Protein AF-A0A0N4YCL0-F1 (afdb_monomer)

Structure (mmCIF, N/CA/C/O backbone):
data_AF-A0A0N4YCL0-F1
#
_entry.id   AF-A0A0N4YCL0-F1
#
loop_
_atom_site.group_PDB
_atom_site.id
_atom_site.type_symbol
_atom_site.label_atom_id
_atom_site.label_alt_id
_atom_site.label_comp_id
_atom_site.label_asym_id
_atom_site.label_entity_id
_atom_site.label_seq_id
_atom_site.pdbx_PDB_ins_code
_atom_site.Cartn_x
_atom_site.Cartn_y
_atom_site.Cartn_z
_atom_site.occupancy
_atom_site.B_iso_or_equiv
_atom_site.auth_seq_id
_atom_site.auth_comp_id
_atom_site.auth_asym_id
_atom_site.auth_atom_id
_atom_site.pdbx_PDB_model_num
ATOM 1 N N . MET A 1 1 ? 11.409 7.372 -17.403 1.00 57.97 1 MET A N 1
ATOM 2 C CA . MET A 1 1 ? 12.881 7.243 -17.273 1.00 57.97 1 MET A CA 1
ATOM 3 C C . MET A 1 1 ? 13.524 5.919 -17.710 1.00 57.97 1 MET A C 1
ATOM 5 O O . MET A 1 1 ? 14.626 5.997 -18.234 1.00 57.97 1 MET A O 1
ATOM 9 N N . LEU A 1 2 ? 12.939 4.722 -17.529 1.00 54.69 2 LEU A N 1
ATOM 10 C CA . LEU A 1 2 ? 13.531 3.467 -18.065 1.00 54.69 2 LEU A CA 1
ATOM 11 C C . LEU A 1 2 ? 13.380 3.379 -19.592 1.00 54.69 2 LEU A C 1
ATOM 13 O O . LEU A 1 2 ? 14.370 3.259 -20.305 1.00 54.69 2 LEU A O 1
ATOM 17 N N . VAL A 1 3 ? 12.152 3.597 -20.072 1.00 56.69 3 VAL A N 1
ATOM 18 C CA . VAL A 1 3 ? 11.815 3.702 -21.501 1.00 56.69 3 VAL A CA 1
ATOM 19 C C . VAL A 1 3 ? 12.614 4.813 -22.184 1.00 56.69 3 VAL A C 1
ATOM 21 O O . VAL A 1 3 ? 13.104 4.625 -23.281 1.00 56.69 3 VAL A O 1
ATOM 24 N N . GLU A 1 4 ? 12.846 5.944 -21.516 1.00 58.34 4 GLU A N 1
ATOM 25 C CA . GLU A 1 4 ? 13.611 7.063 -22.088 1.00 58.34 4 GLU A CA 1
ATOM 26 C C . GLU A 1 4 ? 15.112 6.776 -22.196 1.00 58.34 4 GLU A C 1
ATOM 28 O O . GLU A 1 4 ? 15.736 7.209 -23.158 1.00 58.34 4 GLU A O 1
ATOM 33 N N . ARG A 1 5 ? 15.718 6.048 -21.245 1.00 65.06 5 ARG A N 1
ATOM 34 C CA . ARG A 1 5 ? 17.130 5.621 -21.340 1.00 65.06 5 ARG A CA 1
ATOM 35 C C . ARG A 1 5 ? 17.313 4.494 -22.347 1.00 65.06 5 ARG A C 1
ATOM 37 O O . ARG A 1 5 ? 18.323 4.462 -23.041 1.00 65.06 5 ARG A O 1
ATOM 44 N N . TRP A 1 6 ? 16.343 3.585 -22.411 1.00 68.00 6 TRP A N 1
ATOM 45 C CA . TRP A 1 6 ? 16.278 2.548 -23.432 1.00 68.00 6 TRP A CA 1
ATOM 46 C C . TRP A 1 6 ? 16.151 3.180 -24.819 1.00 68.00 6 TRP A C 1
ATOM 48 O O . TRP A 1 6 ? 17.026 2.991 -25.653 1.00 68.00 6 TRP A O 1
ATOM 58 N N . HIS A 1 7 ? 15.171 4.064 -25.018 1.00 68.31 7 HIS A N 1
ATOM 59 C CA . HIS A 1 7 ? 15.019 4.845 -26.243 1.00 68.31 7 HIS A CA 1
ATOM 60 C C . HIS A 1 7 ? 16.251 5.693 -26.545 1.00 68.31 7 HIS A C 1
ATOM 62 O O . HIS A 1 7 ? 16.666 5.723 -27.688 1.00 68.31 7 HIS A O 1
ATOM 68 N N . LYS A 1 8 ? 16.902 6.341 -25.573 1.00 72.94 8 LYS A N 1
ATOM 69 C CA . LYS A 1 8 ? 18.148 7.088 -25.831 1.00 72.94 8 LYS A CA 1
ATOM 70 C C . LYS A 1 8 ? 19.327 6.209 -26.253 1.00 72.94 8 LYS A C 1
ATOM 72 O O . LYS A 1 8 ? 20.227 6.742 -26.885 1.00 72.94 8 LYS A O 1
ATOM 77 N N . ARG A 1 9 ? 19.340 4.915 -25.913 1.00 67.19 9 ARG A N 1
ATOM 78 C CA . ARG A 1 9 ? 20.353 3.950 -26.381 1.00 67.19 9 ARG A CA 1
ATOM 79 C C . ARG A 1 9 ? 19.988 3.348 -27.733 1.00 67.19 9 ARG A C 1
ATOM 81 O O . ARG A 1 9 ? 20.823 3.285 -28.617 1.00 67.19 9 ARG A O 1
ATOM 88 N N . VAL A 1 10 ? 18.724 2.992 -27.911 1.00 70.25 10 VAL A N 1
ATOM 89 C CA . VAL A 1 10 ? 18.205 2.365 -29.130 1.00 70.25 10 VAL A CA 1
ATOM 90 C C . VAL A 1 10 ? 18.078 3.371 -30.280 1.00 70.25 10 VAL A C 1
ATOM 92 O O . VAL A 1 10 ? 18.340 3.039 -31.428 1.00 70.25 10 VAL A O 1
ATOM 95 N N . LYS A 1 11 ? 17.744 4.632 -29.990 1.00 74.31 11 LYS A N 1
ATOM 96 C CA . LYS A 1 11 ? 17.570 5.700 -30.985 1.00 74.31 11 LYS A CA 1
ATOM 97 C C . LYS A 1 11 ? 18.845 6.051 -31.766 1.00 74.31 11 LYS A C 1
ATOM 99 O O . LYS A 1 11 ? 18.713 6.191 -32.971 1.00 74.31 11 LYS A O 1
ATOM 104 N N . PRO A 1 12 ? 20.048 6.210 -31.178 1.00 70.25 12 PRO A N 1
ATOM 105 C CA . PRO A 1 12 ? 21.269 6.430 -31.957 1.00 70.25 12 PRO A CA 1
ATOM 106 C C . PRO A 1 12 ? 21.692 5.193 -32.759 1.00 70.25 12 PRO A C 1
ATOM 108 O O . PRO A 1 12 ? 22.159 5.365 -33.881 1.00 70.25 12 PRO A O 1
ATOM 111 N N . GLU A 1 13 ? 21.462 3.980 -32.247 1.00 65.69 13 GLU A N 1
ATOM 112 C CA . GLU A 1 13 ? 21.694 2.732 -32.995 1.00 65.69 13 GLU A CA 1
ATOM 113 C C . GLU A 1 13 ? 20.754 2.618 -34.209 1.00 65.69 13 GLU A C 1
ATOM 115 O O . GLU A 1 13 ? 21.201 2.303 -35.308 1.00 65.69 13 GLU A O 1
ATOM 120 N N . LEU A 1 14 ? 19.474 2.987 -34.054 1.00 67.56 14 LEU A N 1
ATOM 121 C CA . LEU A 1 14 ? 18.479 3.078 -35.138 1.00 67.56 14 LEU A CA 1
ATOM 122 C C . LEU A 1 14 ? 18.684 4.281 -36.077 1.00 67.56 14 LEU A C 1
ATOM 124 O O . LEU A 1 14 ? 18.309 4.236 -37.244 1.00 67.56 14 LEU A O 1
ATOM 128 N N . ALA A 1 15 ? 19.234 5.394 -35.585 1.00 68.25 15 ALA A N 1
ATOM 129 C CA . ALA A 1 15 ? 19.430 6.608 -36.381 1.00 68.25 15 ALA A CA 1
ATOM 130 C C . ALA A 1 15 ? 20.710 6.554 -37.227 1.00 68.25 15 ALA A C 1
ATOM 132 O O . ALA A 1 15 ? 20.762 7.169 -38.292 1.00 68.25 15 ALA A O 1
ATOM 133 N N . ARG A 1 16 ? 21.733 5.813 -36.783 1.00 60.34 16 ARG A N 1
ATOM 134 C CA . ARG A 1 16 ? 22.964 5.559 -37.553 1.00 60.34 16 ARG A CA 1
ATOM 135 C C . ARG A 1 16 ? 22.773 4.536 -38.682 1.00 60.34 16 ARG A C 1
ATOM 137 O O . ARG A 1 16 ? 23.658 4.393 -39.516 1.00 60.34 16 ARG A O 1
AT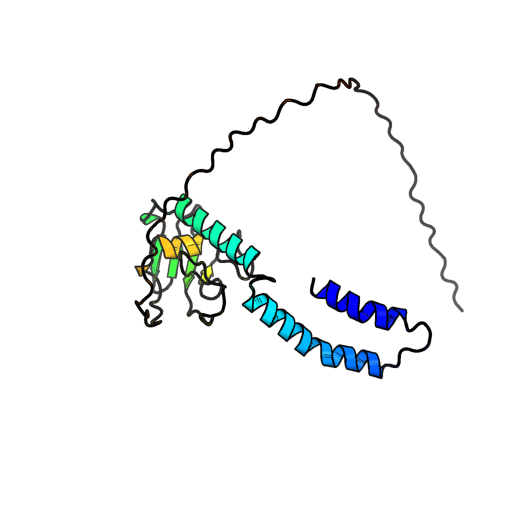OM 144 N N . THR A 1 17 ? 21.625 3.866 -38.753 1.00 57.12 17 THR A N 1
ATOM 145 C CA . THR A 1 17 ? 21.368 2.684 -39.595 1.00 57.12 17 THR A CA 1
ATOM 146 C C . THR A 1 17 ? 20.475 2.955 -40.812 1.00 57.12 17 THR A C 1
ATOM 148 O O . THR A 1 17 ? 19.718 2.092 -41.250 1.00 57.12 17 THR A O 1
ATOM 151 N N . LYS A 1 18 ? 20.617 4.124 -41.458 1.00 56.81 18 LYS A N 1
ATOM 152 C CA . LYS A 1 18 ? 20.002 4.376 -42.782 1.00 56.81 18 LYS A CA 1
ATOM 153 C C . LYS A 1 18 ? 20.490 3.424 -43.896 1.00 56.81 18 LYS A C 1
ATOM 155 O O . LYS A 1 18 ? 19.935 3.452 -44.987 1.00 56.81 18 LYS A O 1
ATOM 160 N N . SER A 1 19 ? 21.462 2.549 -43.627 1.00 57.81 19 SER A N 1
ATOM 161 C CA . SER A 1 19 ? 21.891 1.471 -44.523 1.00 57.81 19 SER A CA 1
ATOM 162 C C . SER A 1 19 ? 22.092 0.156 -43.749 1.00 57.81 19 SER A C 1
ATOM 164 O O . SER A 1 19 ? 23.156 -0.066 -43.181 1.00 57.81 19 SER A O 1
ATOM 166 N N . GLY A 1 20 ? 21.078 -0.716 -43.713 1.00 60.91 20 GLY A N 1
ATOM 167 C CA . GLY A 1 20 ? 21.233 -2.129 -43.331 1.00 60.91 20 GLY A CA 1
ATOM 168 C C . GLY A 1 20 ? 21.510 -2.399 -41.848 1.00 60.91 20 GLY A C 1
ATOM 169 O O . GLY A 1 20 ? 22.645 -2.659 -41.454 1.00 60.91 20 GLY A O 1
ATOM 170 N N . VAL A 1 21 ? 20.460 -2.431 -41.023 1.00 63.12 21 VAL A N 1
ATOM 171 C CA . VAL A 1 21 ? 20.552 -3.034 -39.684 1.00 63.12 21 VAL A CA 1
ATOM 172 C C . VAL A 1 21 ? 20.839 -4.526 -39.859 1.00 63.12 21 VAL A C 1
ATOM 174 O O . VAL A 1 21 ? 20.007 -5.257 -40.396 1.00 63.12 21 VAL A O 1
ATOM 177 N N . ARG A 1 22 ? 21.991 -5.004 -39.382 1.00 68.81 22 ARG A N 1
ATOM 178 C CA . ARG A 1 22 ? 22.178 -6.444 -39.187 1.00 68.81 22 ARG A CA 1
ATOM 179 C C . ARG A 1 22 ? 21.291 -6.877 -38.030 1.00 68.81 22 ARG A C 1
ATOM 181 O O . ARG A 1 22 ? 21.451 -6.376 -36.919 1.00 68.81 22 ARG A O 1
ATOM 188 N N . VAL A 1 23 ? 20.370 -7.799 -38.308 1.00 76.69 23 VAL A N 1
ATOM 189 C CA . VAL A 1 23 ? 19.445 -8.393 -37.328 1.00 76.69 23 VAL A CA 1
ATOM 190 C C . VAL A 1 23 ? 20.192 -8.834 -36.064 1.00 76.69 23 VAL A C 1
ATOM 192 O O . VAL A 1 23 ? 19.715 -8.584 -34.962 1.00 76.69 23 VAL A O 1
ATOM 195 N N . ASP A 1 24 ? 21.408 -9.355 -36.228 1.00 77.00 24 ASP A N 1
ATOM 196 C CA . ASP A 1 24 ? 22.311 -9.767 -35.149 1.00 77.00 24 ASP A CA 1
ATOM 197 C C . ASP A 1 24 ? 22.528 -8.675 -34.086 1.00 77.00 24 ASP A C 1
ATOM 199 O O . ASP A 1 24 ? 22.388 -8.935 -32.897 1.00 77.00 24 ASP A O 1
ATOM 203 N N . GLY A 1 25 ? 22.775 -7.424 -34.493 1.00 75.62 25 GLY A N 1
ATOM 204 C CA . GLY A 1 25 ? 23.033 -6.331 -33.549 1.00 75.62 25 GLY A CA 1
ATOM 205 C C . GLY A 1 25 ? 21.793 -5.923 -32.749 1.00 75.62 25 GLY A C 1
ATOM 206 O O . GLY A 1 25 ? 21.890 -5.568 -31.575 1.00 75.62 25 GLY A O 1
ATOM 207 N N . LEU A 1 26 ? 20.604 -6.011 -33.354 1.00 75.38 26 LEU A N 1
ATOM 208 C CA . LEU A 1 26 ? 19.349 -5.768 -32.641 1.00 75.38 26 LEU A CA 1
ATOM 209 C C . LEU A 1 26 ? 19.056 -6.897 -31.646 1.00 75.38 26 LEU A C 1
ATOM 211 O O . LEU A 1 26 ? 18.623 -6.629 -30.523 1.00 75.38 26 LEU A O 1
ATOM 215 N N . VAL A 1 27 ? 19.310 -8.143 -32.049 1.00 82.62 27 VAL A N 1
ATOM 216 C CA . VAL A 1 27 ? 19.170 -9.323 -31.190 1.00 82.62 27 VAL A CA 1
ATOM 217 C C . VAL A 1 27 ? 20.125 -9.229 -30.000 1.00 82.62 27 VAL A C 1
ATOM 219 O O . VAL A 1 27 ? 19.677 -9.399 -28.869 1.00 82.62 27 VAL A O 1
ATOM 222 N N . ASP A 1 28 ? 21.381 -8.832 -30.210 1.00 82.44 28 ASP A N 1
ATOM 223 C CA . ASP A 1 28 ? 22.349 -8.610 -29.129 1.00 82.44 28 ASP A CA 1
ATOM 224 C C . ASP A 1 28 ? 21.886 -7.523 -28.149 1.00 82.44 28 ASP A C 1
ATOM 226 O O . ASP A 1 28 ? 21.981 -7.691 -26.929 1.00 82.44 28 ASP A O 1
ATOM 230 N N . ILE A 1 29 ? 21.335 -6.410 -28.646 1.00 81.31 29 ILE A N 1
ATOM 231 C CA . ILE A 1 29 ? 20.775 -5.354 -27.788 1.00 81.31 29 ILE A CA 1
ATOM 232 C C . ILE A 1 29 ? 19.618 -5.904 -26.945 1.00 81.31 29 ILE A C 1
ATOM 234 O O . ILE A 1 29 ? 19.549 -5.624 -25.746 1.00 81.31 29 ILE A O 1
ATOM 238 N N . LEU A 1 30 ? 18.723 -6.695 -27.542 1.00 82.25 30 LEU A N 1
ATOM 239 C CA . LEU A 1 30 ? 17.579 -7.288 -26.846 1.00 82.25 30 LEU A CA 1
ATOM 240 C C . LEU A 1 30 ? 17.995 -8.358 -25.833 1.00 82.25 30 LEU A C 1
ATOM 242 O O . LEU A 1 30 ? 17.426 -8.387 -24.746 1.00 82.25 30 LEU A O 1
ATOM 246 N N . ILE A 1 31 ? 19.000 -9.184 -26.134 1.00 88.75 31 ILE A N 1
ATOM 247 C CA . ILE A 1 31 ? 19.550 -10.181 -25.201 1.00 88.75 31 ILE A CA 1
ATOM 248 C C . ILE A 1 31 ? 20.176 -9.491 -23.983 1.00 88.75 31 ILE A C 1
ATOM 250 O O . ILE A 1 31 ? 19.993 -9.936 -22.850 1.00 88.75 31 ILE A O 1
ATOM 254 N N . ASN A 1 32 ? 20.867 -8.369 -24.195 1.00 85.19 32 ASN A N 1
ATOM 255 C CA . ASN A 1 32 ? 21.519 -7.621 -23.121 1.00 85.19 32 ASN A CA 1
ATOM 256 C C . ASN A 1 32 ? 20.568 -6.676 -22.360 1.00 85.19 32 ASN A C 1
ATOM 258 O O . ASN A 1 32 ? 20.936 -6.137 -21.312 1.00 85.19 32 ASN A O 1
ATOM 262 N N . ALA A 1 33 ? 19.338 -6.468 -22.840 1.00 81.38 33 ALA A N 1
ATOM 263 C CA . ALA A 1 33 ? 18.375 -5.562 -22.215 1.00 81.38 33 ALA A CA 1
ATOM 264 C C . ALA A 1 33 ? 17.933 -6.002 -20.808 1.00 81.38 33 ALA A C 1
ATOM 266 O O . ALA A 1 33 ? 18.017 -5.180 -19.889 1.00 81.38 33 ALA A O 1
ATOM 267 N N . PRO A 1 34 ? 17.476 -7.255 -20.592 1.00 86.00 34 PRO A N 1
ATOM 268 C CA . PRO A 1 34 ? 16.949 -7.695 -19.306 1.00 86.00 34 PRO A CA 1
ATOM 269 C C . PRO A 1 34 ? 17.925 -7.549 -18.132 1.00 86.00 34 PRO A C 1
ATOM 271 O O . PRO A 1 34 ? 17.510 -6.968 -17.128 1.00 86.00 34 PRO A O 1
ATOM 274 N N . PRO A 1 35 ? 19.205 -7.979 -18.212 1.00 85.50 35 PRO A N 1
ATOM 275 C CA . PRO A 1 35 ? 20.119 -7.838 -17.079 1.00 85.50 35 PRO A CA 1
ATOM 276 C C . PRO A 1 35 ? 20.406 -6.366 -16.751 1.00 85.50 35 PRO A C 1
ATOM 278 O O . PRO A 1 35 ? 20.416 -5.992 -15.581 1.00 85.50 35 PRO A O 1
ATOM 281 N N . LEU A 1 36 ? 20.535 -5.498 -17.762 1.00 80.81 36 LEU A N 1
ATOM 282 C CA . LEU A 1 36 ? 20.724 -4.055 -17.557 1.00 80.81 36 LEU A CA 1
ATOM 283 C C . LEU A 1 36 ? 19.485 -3.383 -16.950 1.00 80.81 36 LEU A C 1
ATOM 285 O O . LEU A 1 36 ? 19.596 -2.457 -16.142 1.00 80.81 36 LEU A O 1
ATOM 289 N N . MET A 1 37 ? 18.291 -3.815 -17.360 1.00 77.62 37 MET A N 1
ATOM 290 C CA . MET A 1 37 ? 17.035 -3.334 -16.786 1.00 77.62 37 MET A CA 1
ATOM 291 C C . MET A 1 37 ? 16.871 -3.795 -15.338 1.00 77.62 37 MET A C 1
ATOM 293 O O . MET A 1 37 ? 16.392 -3.011 -14.516 1.00 77.62 37 MET A O 1
ATOM 297 N N . GLU A 1 38 ? 17.292 -5.017 -15.018 1.00 79.75 38 GLU A N 1
ATOM 298 C CA . GLU A 1 38 ? 17.262 -5.552 -13.659 1.00 79.75 38 GLU A CA 1
ATOM 299 C C . GLU A 1 38 ? 18.273 -4.847 -12.751 1.00 79.75 38 GLU A C 1
ATOM 301 O O . GLU A 1 38 ? 17.913 -4.441 -11.650 1.00 79.75 38 GLU A O 1
ATOM 306 N N . GLU A 1 39 ? 19.494 -4.584 -13.217 1.00 80.75 39 GLU A N 1
ATOM 307 C CA . GLU A 1 39 ? 20.482 -3.817 -12.454 1.00 80.75 39 GLU A CA 1
ATOM 308 C C . GLU A 1 39 ? 19.996 -2.383 -12.180 1.00 80.75 39 GLU A C 1
ATOM 310 O O . GLU A 1 39 ? 20.012 -1.920 -11.037 1.00 80.75 39 GLU A O 1
ATOM 315 N N . ASP A 1 40 ? 19.466 -1.683 -13.191 1.00 74.75 40 ASP A N 1
ATOM 316 C CA . ASP A 1 40 ? 18.889 -0.344 -13.007 1.00 74.75 40 ASP A CA 1
ATOM 317 C C . ASP A 1 40 ? 17.651 -0.393 -12.089 1.00 74.75 40 ASP A C 1
ATOM 319 O O . ASP A 1 40 ? 17.430 0.525 -11.292 1.00 74.75 40 ASP A O 1
ATOM 323 N N . ARG A 1 41 ? 16.858 -1.476 -12.127 1.00 76.00 41 ARG A N 1
ATOM 324 C CA . ARG A 1 41 ? 15.765 -1.717 -11.172 1.00 76.00 41 ARG A CA 1
ATOM 325 C C . ARG A 1 41 ? 16.309 -1.887 -9.756 1.00 76.00 41 ARG A C 1
ATOM 327 O O . ARG A 1 41 ? 15.805 -1.210 -8.861 1.00 76.00 41 ARG A O 1
ATOM 334 N N . ILE A 1 42 ? 17.328 -2.718 -9.550 1.00 75.12 42 ILE A N 1
ATOM 335 C CA . ILE A 1 42 ? 17.971 -2.969 -8.254 1.00 75.12 42 ILE A CA 1
ATOM 336 C C . ILE A 1 42 ? 18.572 -1.676 -7.701 1.00 75.12 42 ILE A C 1
ATOM 338 O O . ILE A 1 42 ? 18.269 -1.321 -6.565 1.00 75.12 42 ILE A O 1
ATOM 342 N N . ILE A 1 43 ? 19.336 -0.922 -8.497 1.00 72.06 43 ILE A N 1
ATOM 343 C CA . ILE A 1 43 ? 19.927 0.368 -8.101 1.00 72.06 43 ILE A CA 1
ATOM 344 C C . ILE A 1 43 ? 18.836 1.365 -7.715 1.00 72.06 43 ILE A C 1
ATOM 346 O O . ILE A 1 43 ? 18.947 2.088 -6.725 1.00 72.06 43 ILE A O 1
ATOM 350 N N . LYS A 1 44 ? 17.752 1.439 -8.486 1.00 69.00 44 LYS A N 1
ATOM 351 C CA . LYS A 1 44 ? 16.667 2.371 -8.174 1.00 69.00 44 LYS A CA 1
ATOM 352 C C . LYS A 1 44 ? 15.791 1.891 -7.023 1.00 69.00 44 LYS A C 1
ATOM 354 O O . LYS A 1 44 ? 15.189 2.738 -6.368 1.00 69.00 44 LYS A O 1
ATOM 359 N N . MET A 1 45 ? 15.707 0.592 -6.749 1.00 65.12 45 MET A N 1
ATOM 360 C CA . MET A 1 45 ? 15.097 0.075 -5.523 1.00 65.12 45 MET A CA 1
ATOM 361 C C . MET A 1 45 ? 15.979 0.376 -4.311 1.00 65.12 45 MET A C 1
ATOM 363 O O . MET A 1 45 ? 15.485 0.965 -3.356 1.00 65.12 45 MET A O 1
ATOM 367 N N . SER A 1 46 ? 17.277 0.072 -4.371 1.00 66.31 46 SER A N 1
ATOM 368 C CA . SER A 1 46 ? 18.225 0.306 -3.275 1.00 66.31 46 SER A CA 1
ATOM 369 C C . SER A 1 46 ? 18.368 1.792 -2.943 1.00 66.31 46 SER A C 1
ATOM 371 O O . SER A 1 46 ? 18.423 2.169 -1.775 1.00 66.31 46 SER A O 1
ATOM 373 N N . ARG A 1 47 ? 18.323 2.664 -3.958 1.00 65.12 47 ARG A N 1
ATOM 374 C CA . ARG A 1 47 ? 18.329 4.128 -3.794 1.00 65.12 47 ARG A CA 1
ATOM 375 C C . ARG A 1 47 ? 16.940 4.741 -3.577 1.00 65.12 47 ARG A C 1
ATOM 377 O O . ARG A 1 47 ? 16.831 5.962 -3.485 1.00 65.12 47 ARG A O 1
ATOM 384 N N . ASN A 1 48 ? 15.872 3.942 -3.509 1.00 62.50 48 ASN A N 1
ATOM 385 C CA . ASN A 1 48 ? 14.484 4.408 -3.355 1.00 62.50 48 ASN A CA 1
ATOM 386 C C . ASN A 1 48 ? 13.985 5.385 -4.455 1.00 62.50 48 ASN A C 1
ATOM 388 O O . ASN A 1 48 ? 13.101 6.209 -4.204 1.00 62.50 48 ASN A O 1
ATOM 392 N N . LEU A 1 49 ? 14.522 5.303 -5.677 1.00 61.31 49 LEU A N 1
ATOM 393 C CA . LEU A 1 49 ? 14.301 6.263 -6.770 1.00 61.31 49 LEU A CA 1
ATOM 394 C C . LEU A 1 49 ? 13.091 5.964 -7.674 1.00 61.31 49 LEU A C 1
ATOM 396 O O . LEU A 1 49 ? 12.486 6.904 -8.175 1.00 61.31 49 LEU A O 1
ATOM 400 N N . ASN A 1 50 ? 12.733 4.698 -7.924 1.00 55.03 50 ASN A N 1
ATOM 401 C CA . ASN A 1 50 ? 11.748 4.370 -8.979 1.00 55.03 50 ASN A CA 1
ATOM 402 C C . ASN A 1 50 ? 10.290 4.280 -8.492 1.00 55.03 50 ASN A C 1
ATOM 404 O O . ASN A 1 50 ? 9.380 4.678 -9.207 1.00 55.03 50 ASN A O 1
ATOM 408 N N . TYR A 1 51 ? 10.063 3.737 -7.292 1.00 52.38 51 TYR A N 1
ATOM 409 C CA . TYR A 1 51 ? 8.711 3.455 -6.775 1.00 52.38 51 TYR A CA 1
ATOM 410 C C . TYR A 1 51 ? 8.564 3.694 -5.269 1.00 52.38 51 TYR A C 1
ATOM 412 O O . TYR A 1 51 ? 7.446 3.890 -4.796 1.00 52.38 51 TYR A O 1
ATOM 420 N N . GLY A 1 52 ? 9.683 3.738 -4.534 1.00 59.88 52 GLY A N 1
ATOM 421 C CA . GLY A 1 52 ? 9.708 3.916 -3.085 1.00 59.88 52 GLY A CA 1
ATOM 422 C C . GLY A 1 52 ? 9.058 5.225 -2.656 1.00 59.88 52 GLY A C 1
ATOM 423 O O . GLY A 1 52 ? 8.103 5.183 -1.903 1.00 59.88 52 GLY A O 1
ATOM 424 N N . ARG A 1 53 ? 9.478 6.389 -3.178 1.00 68.06 53 ARG A N 1
ATOM 425 C CA . ARG A 1 53 ? 8.950 7.676 -2.677 1.00 68.06 53 ARG A CA 1
ATOM 426 C C . ARG A 1 53 ? 7.446 7.851 -2.854 1.00 68.06 53 ARG A C 1
ATOM 428 O O . ARG A 1 53 ? 6.794 8.185 -1.877 1.00 68.06 53 ARG A O 1
ATOM 435 N N . ARG A 1 54 ? 6.883 7.632 -4.050 1.00 77.25 54 ARG A N 1
ATOM 436 C CA . ARG A 1 54 ? 5.437 7.845 -4.260 1.00 77.25 54 ARG A CA 1
ATOM 437 C C . ARG A 1 54 ? 4.609 6.825 -3.484 1.00 77.25 54 ARG A C 1
ATOM 439 O O . ARG A 1 54 ? 3.686 7.224 -2.789 1.00 77.25 54 ARG A O 1
ATOM 446 N N . ARG A 1 55 ? 4.940 5.530 -3.565 1.00 78.38 55 ARG A N 1
ATOM 447 C CA . ARG A 1 55 ? 4.187 4.496 -2.834 1.00 78.38 55 ARG A CA 1
ATOM 448 C C . ARG A 1 55 ? 4.321 4.676 -1.328 1.00 78.38 55 ARG A C 1
ATOM 450 O O . ARG A 1 55 ? 3.315 4.654 -0.637 1.00 78.38 55 ARG A O 1
ATOM 457 N N . LEU A 1 56 ? 5.532 4.914 -0.829 1.00 79.31 56 LEU A N 1
ATOM 458 C CA . LEU A 1 56 ? 5.770 5.166 0.591 1.00 79.31 56 LEU A CA 1
ATOM 459 C C . LEU A 1 56 ? 5.081 6.451 1.058 1.00 79.31 56 LEU A C 1
ATOM 461 O O . LEU A 1 56 ? 4.529 6.467 2.149 1.00 79.31 56 LEU A O 1
ATOM 4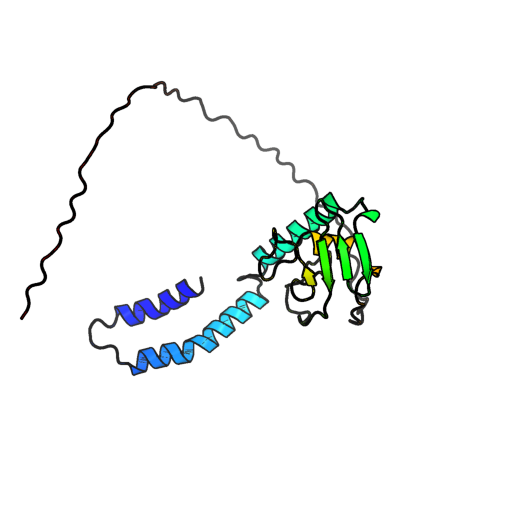65 N N . ALA A 1 57 ? 5.059 7.506 0.237 1.00 83.31 57 ALA A N 1
ATOM 466 C CA . ALA A 1 57 ? 4.306 8.720 0.541 1.00 83.31 57 ALA A CA 1
ATOM 467 C C . ALA A 1 57 ? 2.800 8.443 0.625 1.00 83.31 57 ALA A C 1
ATOM 469 O O . ALA A 1 57 ? 2.165 8.929 1.552 1.00 83.31 57 ALA A O 1
ATOM 470 N N . LEU A 1 58 ? 2.242 7.628 -0.277 1.00 88.00 58 LEU A N 1
ATOM 471 C CA . LEU A 1 58 ? 0.838 7.211 -0.211 1.00 88.00 58 LEU A CA 1
ATOM 472 C C . LEU A 1 58 ? 0.554 6.346 1.025 1.00 88.00 58 LEU A C 1
ATOM 474 O O . LEU A 1 58 ? -0.428 6.596 1.710 1.00 88.00 58 LEU A O 1
AT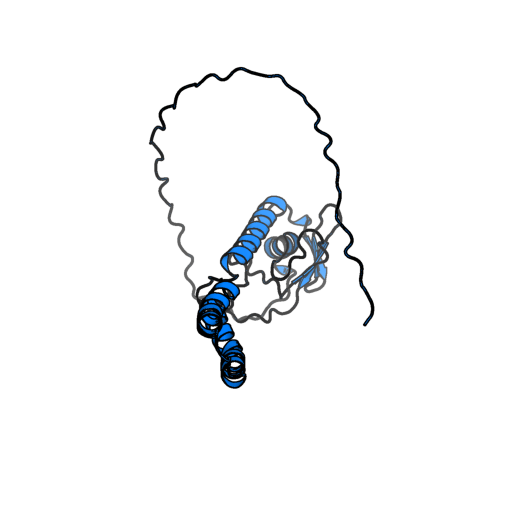OM 478 N N . HIS A 1 59 ? 1.439 5.408 1.375 1.00 87.94 59 HIS A N 1
ATOM 479 C CA . HIS A 1 59 ? 1.361 4.642 2.630 1.00 87.94 59 HIS A CA 1
ATOM 480 C C . HIS A 1 59 ? 1.408 5.550 3.862 1.00 87.94 59 HIS A C 1
ATOM 482 O O . HIS A 1 59 ? 0.637 5.381 4.801 1.00 87.94 59 HIS A O 1
ATOM 488 N N . HIS A 1 60 ? 2.306 6.535 3.880 1.00 87.75 60 HIS A N 1
ATOM 489 C CA . HIS A 1 60 ? 2.386 7.497 4.975 1.00 87.75 60 HIS A CA 1
ATOM 490 C C . HIS A 1 60 ? 1.143 8.387 5.032 1.00 87.75 60 HIS A C 1
ATOM 492 O O . HIS A 1 60 ? 0.643 8.638 6.124 1.00 87.75 60 HIS A O 1
ATOM 498 N N . ALA A 1 61 ? 0.617 8.826 3.887 1.00 90.75 61 ALA A N 1
ATOM 499 C CA . ALA A 1 61 ? -0.621 9.592 3.819 1.00 90.75 61 ALA A CA 1
ATOM 500 C C . ALA A 1 61 ? -1.808 8.767 4.337 1.00 90.75 61 ALA A C 1
ATOM 502 O O . ALA A 1 61 ? -2.550 9.250 5.189 1.00 90.75 61 ALA A O 1
ATOM 503 N N . ALA A 1 62 ? -1.938 7.509 3.908 1.00 92.44 62 ALA A N 1
ATOM 504 C CA . ALA A 1 62 ? -2.952 6.583 4.401 1.00 92.44 62 ALA A CA 1
ATOM 505 C C . ALA A 1 62 ? -2.815 6.351 5.912 1.00 92.44 62 ALA A C 1
ATOM 507 O O . ALA A 1 62 ? -3.803 6.419 6.634 1.00 92.44 62 ALA A O 1
ATOM 508 N N . HIS A 1 63 ? -1.594 6.178 6.423 1.00 93.88 63 HIS A N 1
ATOM 509 C CA . HIS A 1 63 ? -1.349 6.076 7.861 1.00 93.88 63 HIS A CA 1
ATOM 510 C C . HIS A 1 63 ? -1.762 7.343 8.623 1.00 93.88 63 HIS A C 1
ATOM 512 O O . HIS A 1 63 ? -2.462 7.248 9.627 1.00 93.88 63 HIS A O 1
ATOM 518 N N . ILE A 1 64 ? -1.369 8.530 8.152 1.00 93.38 64 ILE A N 1
ATOM 519 C CA . ILE A 1 64 ? -1.731 9.808 8.787 1.00 93.38 64 ILE A CA 1
ATOM 520 C C . ILE A 1 64 ? -3.251 9.981 8.802 1.00 93.38 64 ILE A C 1
ATOM 522 O O . ILE A 1 64 ? -3.822 10.356 9.826 1.00 93.38 64 ILE A O 1
ATOM 526 N N . MET A 1 65 ? -3.917 9.675 7.687 1.00 94.75 65 MET A N 1
ATOM 527 C CA . MET A 1 65 ? -5.374 9.710 7.616 1.00 94.75 65 MET A CA 1
ATOM 528 C C . MET A 1 65 ? -6.001 8.699 8.581 1.00 94.75 65 MET A C 1
ATOM 530 O O . MET A 1 65 ? -6.981 9.034 9.242 1.00 94.75 65 MET A O 1
ATOM 534 N N . ALA A 1 66 ? -5.431 7.500 8.722 1.00 95.06 66 ALA A N 1
ATOM 535 C CA . ALA A 1 66 ? -5.968 6.473 9.610 1.00 95.06 66 ALA A CA 1
ATOM 536 C C . ALA A 1 66 ? -5.886 6.918 11.069 1.00 95.06 66 ALA A C 1
ATOM 538 O O . ALA A 1 66 ? -6.883 6.853 11.783 1.00 95.06 66 ALA A O 1
ATOM 539 N N . VAL A 1 67 ? -4.739 7.462 11.481 1.00 95.25 67 VAL A N 1
ATOM 540 C CA . VAL A 1 67 ? -4.554 8.037 12.820 1.00 95.25 67 VAL A CA 1
ATOM 541 C C . VAL A 1 67 ? -5.534 9.188 13.053 1.00 95.25 67 VAL A C 1
ATOM 543 O O . VAL A 1 67 ? -6.167 9.250 14.101 1.00 95.25 67 VAL A O 1
ATOM 546 N N . LYS A 1 68 ? -5.736 10.067 12.065 1.00 96.56 68 LYS A N 1
ATOM 547 C CA . LYS A 1 68 ? -6.674 11.193 12.190 1.00 96.56 68 LYS A CA 1
ATOM 548 C C . LYS A 1 68 ? -8.136 10.745 12.321 1.00 96.56 68 LYS A C 1
ATOM 550 O O . LYS A 1 68 ? -8.882 11.334 13.096 1.00 96.56 68 LYS A O 1
ATOM 555 N N . VAL A 1 69 ? -8.562 9.745 11.547 1.00 95.88 69 VAL A N 1
ATOM 556 C CA . VAL A 1 69 ? -9.970 9.308 11.485 1.00 95.88 69 VAL A CA 1
ATOM 557 C C . VAL A 1 69 ? -10.322 8.331 12.609 1.00 95.88 69 VAL A C 1
ATOM 559 O O . VAL A 1 69 ? -11.425 8.407 13.159 1.00 95.88 69 VAL A O 1
ATOM 562 N N . TYR A 1 70 ? -9.397 7.431 12.947 1.00 96.06 70 TYR A N 1
ATOM 563 C CA . TYR A 1 70 ? -9.628 6.294 13.839 1.00 96.06 70 TYR A CA 1
ATOM 564 C C . TYR A 1 70 ? -8.826 6.345 15.143 1.00 96.06 70 TYR A C 1
ATOM 566 O O . TYR A 1 70 ? -9.129 5.571 16.044 1.00 96.06 70 TYR A O 1
ATOM 574 N N . GLY A 1 71 ? -7.856 7.254 15.297 1.00 93.88 71 GLY A N 1
ATOM 575 C CA . GLY A 1 71 ? -6.973 7.290 16.473 1.00 93.88 71 GLY A CA 1
ATOM 576 C C . GLY A 1 71 ? -7.702 7.437 17.811 1.00 93.88 71 GLY A C 1
ATOM 577 O O . GLY A 1 71 ? -7.253 6.892 18.809 1.00 93.88 71 GLY A O 1
ATOM 578 N N . ASN A 1 72 ? -8.869 8.087 17.814 1.00 95.56 72 ASN A N 1
ATOM 579 C CA . ASN A 1 72 ? -9.703 8.261 19.010 1.00 95.56 72 ASN A CA 1
ATOM 580 C C . ASN A 1 72 ? -10.899 7.291 19.065 1.00 95.56 72 ASN A C 1
ATOM 582 O O . ASN A 1 72 ? -11.761 7.431 19.928 1.00 95.56 72 ASN A O 1
ATOM 586 N N . LYS A 1 73 ? -11.008 6.349 18.121 1.00 95.44 73 LYS A N 1
ATOM 587 C CA . LYS A 1 73 ? -12.171 5.463 17.962 1.00 95.44 73 LYS A CA 1
ATOM 588 C C . LYS A 1 73 ? -11.749 4.007 18.102 1.00 95.44 73 LYS A C 1
ATOM 590 O O . LYS A 1 73 ? -11.741 3.263 17.124 1.00 95.44 73 LYS A O 1
ATOM 595 N N . VAL A 1 74 ? -11.409 3.603 19.322 1.00 92.06 74 VAL A N 1
ATOM 596 C CA . VAL A 1 74 ? -10.939 2.235 19.595 1.00 92.06 74 VAL A CA 1
ATOM 597 C C . VAL A 1 74 ? -11.991 1.194 19.195 1.00 92.06 74 VAL A C 1
ATOM 599 O O . VAL A 1 74 ? -11.668 0.205 18.543 1.00 92.06 74 VAL A O 1
ATOM 602 N N . ASP A 1 75 ? -13.267 1.496 19.436 1.00 95.06 75 ASP A N 1
ATOM 603 C CA . ASP A 1 75 ? -14.396 0.615 19.104 1.00 95.06 75 ASP A CA 1
ATOM 604 C C . ASP A 1 75 ? -14.679 0.493 17.599 1.00 95.06 75 ASP A C 1
ATOM 606 O O . ASP A 1 75 ? -15.483 -0.346 17.177 1.00 95.06 75 ASP A O 1
ATOM 610 N N . ALA A 1 76 ? -14.040 1.327 16.768 1.00 95.56 76 ALA A N 1
ATOM 611 C CA . ALA A 1 76 ? -14.209 1.250 15.325 1.00 95.56 76 ALA A CA 1
ATOM 612 C C . ALA A 1 76 ? -13.548 -0.003 14.745 1.00 95.56 76 ALA A C 1
ATOM 614 O O . ALA A 1 76 ? -14.006 -0.491 13.717 1.00 95.56 76 ALA A O 1
ATOM 615 N N . VAL A 1 77 ? -12.511 -0.558 15.376 1.00 96.12 77 VAL A N 1
ATOM 616 C CA . VAL A 1 77 ? -11.851 -1.774 14.886 1.00 96.12 77 VAL A CA 1
ATOM 617 C C . VAL A 1 77 ? -12.217 -2.951 15.777 1.00 96.12 77 VAL A C 1
ATOM 619 O O . VAL A 1 77 ? -11.891 -2.978 16.959 1.00 96.12 77 VAL A O 1
ATOM 622 N N . LYS A 1 78 ? -12.868 -3.957 15.193 1.00 96.25 78 LYS A N 1
ATOM 623 C CA . LYS A 1 78 ? -13.264 -5.186 15.885 1.00 96.25 78 LYS A CA 1
ATOM 624 C C . LYS A 1 78 ? -12.471 -6.367 15.353 1.00 96.25 78 LYS A C 1
ATOM 626 O O . LYS A 1 78 ? -12.395 -6.582 14.145 1.00 96.25 78 LYS A O 1
ATOM 631 N N . VAL A 1 79 ? -11.904 -7.156 16.255 1.00 95.44 79 VAL A N 1
ATOM 632 C CA . VAL A 1 79 ? -11.241 -8.412 15.897 1.00 95.44 79 VAL A CA 1
ATOM 633 C C . VAL A 1 79 ? -12.326 -9.463 15.668 1.00 95.44 79 VAL A C 1
ATOM 635 O O . VAL 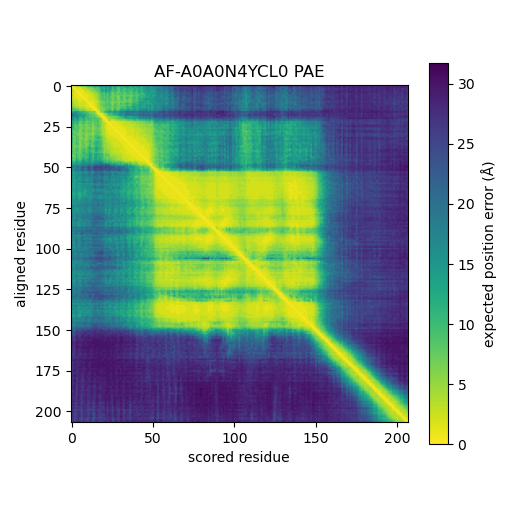A 1 79 ? -13.081 -9.782 16.580 1.00 95.44 79 VAL A O 1
ATOM 638 N N . VAL A 1 80 ? -12.437 -9.957 14.434 1.00 95.06 80 VAL A N 1
ATOM 639 C CA . VAL A 1 80 ? -13.421 -10.987 14.047 1.00 95.06 80 VAL A CA 1
ATOM 640 C C . VAL A 1 80 ? -12.830 -12.386 14.223 1.00 95.06 80 VAL A C 1
ATOM 642 O O . VAL A 1 80 ? -13.546 -13.343 14.496 1.00 95.06 80 VAL A O 1
ATOM 645 N N . GLY A 1 81 ? -11.513 -12.509 14.074 1.00 91.31 81 GLY A N 1
ATOM 646 C CA . GLY A 1 81 ? -10.768 -13.739 14.291 1.00 91.31 81 GLY A CA 1
ATOM 647 C C . GLY A 1 81 ? -9.272 -13.487 14.177 1.00 91.31 81 GLY A C 1
ATOM 648 O O . GLY A 1 81 ? -8.837 -12.361 13.937 1.00 91.31 81 GLY A O 1
ATOM 649 N N . GLU A 1 82 ? -8.476 -14.538 14.324 1.00 89.31 82 GLU A N 1
ATOM 650 C CA . GLU A 1 82 ? -7.022 -14.428 14.252 1.00 89.31 82 GLU A CA 1
ATOM 651 C C . GLU A 1 82 ? -6.573 -13.885 12.884 1.00 89.31 82 GLU A C 1
ATOM 653 O O . GLU A 1 82 ? -6.909 -14.436 11.828 1.00 89.31 82 GLU A O 1
ATOM 658 N N . GLY A 1 83 ? -5.883 -12.739 12.897 1.00 90.19 83 GLY A N 1
ATOM 659 C CA . GLY A 1 83 ? -5.473 -12.035 11.683 1.00 90.19 83 GLY A CA 1
ATOM 660 C C . GLY A 1 83 ? -6.632 -11.498 10.836 1.00 90.19 83 GLY A C 1
ATOM 661 O O . GLY A 1 83 ? -6.409 -11.128 9.684 1.00 90.19 83 GLY A O 1
ATOM 662 N N . ARG A 1 84 ? -7.870 -11.464 11.349 1.00 94.19 84 ARG A N 1
ATOM 663 C CA . ARG A 1 84 ? -9.056 -10.944 10.650 1.00 94.19 84 ARG A CA 1
ATOM 664 C C . ARG A 1 84 ? -9.714 -9.846 11.474 1.00 94.19 84 ARG A C 1
ATOM 666 O O . ARG A 1 84 ? -10.246 -10.091 12.556 1.00 94.19 84 ARG A O 1
ATOM 673 N N . LEU A 1 85 ? -9.729 -8.640 10.927 1.00 95.19 85 LEU A N 1
ATOM 674 C CA . LEU A 1 85 ? -10.267 -7.450 11.569 1.00 95.19 85 LEU A CA 1
ATOM 675 C C . LEU A 1 85 ? -11.383 -6.857 10.712 1.00 95.19 85 LEU A C 1
ATOM 677 O O . LEU A 1 85 ? -11.333 -6.905 9.485 1.00 95.19 85 LEU A O 1
ATOM 681 N N . CYS A 1 86 ? -12.386 -6.289 11.366 1.00 95.50 86 CYS A N 1
ATOM 682 C CA . CYS A 1 86 ? -13.429 -5.497 10.737 1.00 95.50 86 CYS A CA 1
ATOM 683 C C . CYS A 1 86 ? -13.279 -4.047 11.194 1.00 95.50 86 CYS A C 1
ATOM 685 O O . CYS A 1 86 ? -13.302 -3.756 12.391 1.00 95.50 86 CYS A O 1
ATOM 687 N N . VAL A 1 87 ? -13.095 -3.143 10.238 1.00 95.62 87 VAL A N 1
ATOM 688 C CA . VAL A 1 87 ? -13.031 -1.703 10.469 1.00 95.62 87 VAL A CA 1
ATOM 689 C C . VAL A 1 87 ? -14.406 -1.124 10.174 1.00 95.62 87 VAL A C 1
ATOM 691 O O . VAL A 1 87 ? -14.884 -1.138 9.040 1.00 95.62 87 VAL A O 1
ATOM 694 N N . SER A 1 88 ? -15.053 -0.640 11.222 1.00 92.12 88 SER A N 1
ATOM 695 C CA . SER A 1 88 ? -16.378 -0.037 11.200 1.00 92.12 88 SER A CA 1
ATOM 696 C C . SER A 1 88 ? -16.278 1.363 10.602 1.00 92.12 88 SER A C 1
ATOM 698 O O . SER A 1 88 ? -16.042 2.348 11.300 1.00 92.12 88 SER A O 1
ATOM 700 N N . ASP A 1 89 ? -16.442 1.426 9.287 1.00 88.62 89 ASP A N 1
ATOM 701 C CA . ASP A 1 89 ? -16.809 2.641 8.559 1.00 88.62 89 ASP A CA 1
ATOM 702 C C . ASP A 1 89 ? -18.284 2.546 8.112 1.00 88.62 89 ASP A C 1
ATOM 704 O O . ASP A 1 89 ? -18.988 1.607 8.488 1.00 88.62 89 ASP A O 1
ATOM 708 N N . LYS A 1 90 ? -18.765 3.466 7.268 1.00 85.75 90 LYS A N 1
ATOM 709 C CA . LYS A 1 90 ? -20.148 3.499 6.746 1.00 85.75 90 LYS A CA 1
ATOM 710 C C . LYS A 1 90 ? -20.665 2.156 6.209 1.00 85.75 90 LYS A C 1
ATOM 712 O O . LYS A 1 90 ? -21.866 1.919 6.267 1.00 85.75 90 LYS A O 1
ATOM 717 N N . LYS A 1 91 ? -19.790 1.315 5.643 1.00 86.31 91 LYS A N 1
ATOM 718 C CA . LYS A 1 91 ? -20.144 0.001 5.070 1.00 86.31 91 LYS A CA 1
ATOM 719 C C . LYS A 1 91 ? -19.529 -1.195 5.805 1.00 86.31 91 LYS A C 1
ATOM 721 O O . LYS A 1 91 ? -19.916 -2.319 5.511 1.00 86.31 91 LYS A O 1
ATOM 726 N N . GLY A 1 92 ? -18.617 -0.957 6.752 1.00 91.25 92 GLY A N 1
ATOM 727 C CA . GLY A 1 92 ? -17.756 -1.995 7.323 1.00 91.25 92 GLY A CA 1
ATOM 728 C C . GLY A 1 92 ? -16.756 -2.551 6.300 1.00 91.25 92 GLY A C 1
ATOM 729 O O . GLY A 1 92 ? -17.118 -2.869 5.170 1.00 91.25 92 GLY A O 1
ATOM 730 N N . HIS A 1 93 ? -15.489 -2.659 6.689 1.00 93.88 93 HIS A N 1
ATOM 731 C CA . HIS A 1 93 ? -14.420 -3.166 5.829 1.00 93.88 93 HIS A CA 1
ATOM 732 C C . HIS A 1 93 ? -13.665 -4.302 6.497 1.00 93.88 93 HIS A C 1
ATOM 734 O O . HIS A 1 93 ? -13.214 -4.169 7.636 1.00 93.88 93 HIS A O 1
ATOM 740 N N . HIS A 1 94 ? -13.479 -5.403 5.778 1.00 94.44 94 HIS A N 1
ATOM 741 C CA . HIS A 1 94 ? -12.725 -6.548 6.267 1.00 94.44 94 HIS A CA 1
ATOM 742 C C . HIS A 1 94 ? -11.261 -6.422 5.875 1.00 94.44 94 HIS A C 1
ATOM 744 O O . HIS A 1 94 ? -10.918 -6.197 4.714 1.00 94.44 94 HIS A O 1
ATOM 750 N N . VAL A 1 95 ? -10.393 -6.616 6.859 1.00 94.38 95 VAL A N 1
ATOM 751 C CA . VAL A 1 95 ? -8.946 -6.671 6.707 1.00 94.38 95 VAL A CA 1
ATOM 752 C C . VAL A 1 95 ? -8.485 -8.046 7.160 1.00 94.38 95 VAL A C 1
ATOM 754 O O . VAL A 1 95 ? -8.753 -8.466 8.284 1.00 94.38 95 VAL A O 1
ATOM 757 N N . LYS A 1 96 ? -7.770 -8.753 6.291 1.00 94.75 96 LYS A N 1
ATOM 758 C CA . LYS A 1 96 ? -7.144 -10.034 6.607 1.00 94.75 96 LYS A CA 1
ATOM 759 C C . LYS A 1 96 ? -5.637 -9.916 6.447 1.00 94.75 96 LYS A C 1
ATOM 761 O O . LYS A 1 96 ? -5.152 -9.577 5.368 1.00 94.75 96 LYS A O 1
ATOM 766 N N . GLN A 1 97 ? -4.911 -10.225 7.511 1.00 94.12 97 GLN A N 1
ATOM 767 C CA . GLN A 1 97 ? -3.462 -10.304 7.520 1.00 94.12 97 GLN A CA 1
ATOM 768 C C . GLN A 1 97 ? -2.987 -11.670 7.014 1.00 94.12 97 GLN A C 1
ATOM 770 O O . GLN A 1 97 ? -3.583 -12.711 7.293 1.00 94.12 97 GLN A O 1
ATOM 775 N N . SER A 1 98 ? -1.886 -11.651 6.280 1.00 91.69 98 SER A N 1
ATOM 776 C CA . SER A 1 98 ? -1.095 -12.799 5.863 1.00 91.69 98 SER A CA 1
ATOM 777 C C . SER A 1 98 ? 0.367 -12.574 6.237 1.00 91.69 98 SER A C 1
ATOM 779 O O . SER A 1 98 ? 0.797 -11.449 6.506 1.00 91.69 98 SER A O 1
ATOM 781 N N . THR A 1 99 ? 1.160 -13.641 6.233 1.00 88.12 99 THR A N 1
ATOM 782 C CA . THR A 1 99 ? 2.593 -13.547 6.515 1.00 88.12 99 THR A CA 1
ATOM 783 C C . THR A 1 99 ? 3.284 -12.650 5.489 1.00 88.12 99 THR A C 1
ATOM 785 O O . THR A 1 99 ? 3.116 -12.803 4.278 1.00 88.12 99 THR A O 1
ATOM 788 N N . CYS A 1 100 ? 4.065 -11.688 5.977 1.00 85.50 100 CYS A N 1
ATOM 789 C CA . CYS A 1 100 ? 4.823 -10.786 5.124 1.00 85.50 100 CYS A CA 1
ATOM 790 C C . CYS A 1 100 ? 6.019 -11.522 4.504 1.00 85.50 100 CYS A C 1
ATOM 792 O O . CYS A 1 100 ? 6.929 -11.925 5.220 1.00 85.50 100 CYS A O 1
ATOM 794 N N . ILE A 1 101 ? 6.054 -11.630 3.175 1.00 83.38 101 ILE A N 1
ATOM 795 C CA . ILE A 1 101 ? 7.183 -12.221 2.428 1.00 83.38 101 ILE A CA 1
ATOM 796 C C . ILE A 1 101 ? 8.273 -11.200 2.058 1.00 83.38 101 ILE A C 1
ATOM 798 O O . ILE A 1 101 ? 9.242 -11.527 1.377 1.00 83.38 101 ILE A O 1
ATOM 802 N N . CYS A 1 102 ? 8.110 -9.932 2.446 1.00 79.94 102 CYS A N 1
ATOM 803 C CA . CYS A 1 102 ? 9.087 -8.896 2.120 1.00 79.94 102 CYS A CA 1
ATOM 804 C C . CYS A 1 102 ? 10.299 -8.995 3.046 1.00 79.94 102 CYS A C 1
ATOM 806 O O . CYS A 1 102 ? 10.153 -8.823 4.260 1.00 79.94 102 CYS A O 1
ATOM 808 N N . GLY A 1 103 ? 11.487 -9.159 2.458 1.00 75.88 103 GLY A N 1
ATOM 809 C CA . GLY A 1 103 ? 12.748 -9.007 3.180 1.00 75.88 103 GLY A CA 1
ATOM 810 C C . GLY A 1 103 ? 12.881 -7.610 3.793 1.00 75.88 103 GLY A C 1
ATOM 811 O O . GLY A 1 103 ? 12.384 -6.629 3.236 1.00 75.88 103 GLY A O 1
ATOM 812 N N . GLU A 1 104 ? 13.570 -7.509 4.928 1.00 70.56 104 GLU A N 1
ATOM 813 C CA . GLU A 1 104 ? 13.735 -6.266 5.705 1.00 70.56 104 GLU A CA 1
ATOM 814 C C . GLU A 1 104 ? 14.331 -5.112 4.892 1.00 70.56 104 GLU A C 1
ATOM 816 O O . GLU A 1 104 ? 13.986 -3.948 5.082 1.00 70.56 104 GLU A O 1
ATOM 821 N N . LYS A 1 105 ? 15.184 -5.442 3.918 1.00 69.00 105 LYS A N 1
ATOM 822 C CA . LYS A 1 105 ? 15.831 -4.469 3.028 1.00 69.00 105 LYS A CA 1
ATOM 823 C C . LYS A 1 105 ? 14.877 -3.869 1.989 1.00 69.00 105 LYS A C 1
ATOM 825 O O . LYS A 1 105 ? 15.244 -2.919 1.297 1.00 69.00 105 LYS A O 1
ATOM 830 N N . ILE A 1 106 ? 13.665 -4.408 1.848 1.00 68.31 106 ILE A N 1
ATOM 831 C CA . ILE A 1 106 ? 12.678 -3.931 0.881 1.00 68.31 106 ILE A CA 1
ATOM 832 C C . ILE A 1 106 ? 11.794 -2.876 1.559 1.00 68.31 106 ILE A C 1
ATOM 834 O O . ILE A 1 106 ? 10.927 -3.191 2.374 1.00 68.31 106 ILE A O 1
ATOM 838 N N . ASN A 1 107 ? 11.989 -1.610 1.179 1.00 62.59 107 ASN A N 1
ATOM 839 C CA . ASN A 1 107 ? 11.303 -0.424 1.716 1.00 62.59 107 ASN A CA 1
ATOM 840 C C . ASN A 1 107 ? 9.834 -0.296 1.248 1.00 62.59 107 ASN A C 1
ATOM 842 O O . ASN A 1 107 ? 9.421 0.717 0.682 1.00 62.59 107 ASN A O 1
ATOM 846 N N . ASN A 1 108 ? 9.050 -1.354 1.451 1.00 72.88 108 ASN A N 1
ATOM 847 C CA . ASN A 1 108 ? 7.621 -1.406 1.130 1.00 72.88 108 ASN A CA 1
ATOM 848 C C . ASN A 1 108 ? 6.734 -1.345 2.384 1.00 72.88 108 ASN A C 1
ATOM 850 O O . ASN A 1 108 ? 5.517 -1.489 2.272 1.00 72.88 108 ASN A O 1
ATOM 854 N N . ARG A 1 109 ? 7.333 -1.187 3.572 1.00 82.69 109 ARG A N 1
ATOM 855 C CA . ARG A 1 109 ? 6.609 -1.069 4.840 1.00 82.69 109 ARG A CA 1
ATOM 856 C C . ARG A 1 109 ? 6.431 0.401 5.198 1.00 82.69 109 ARG A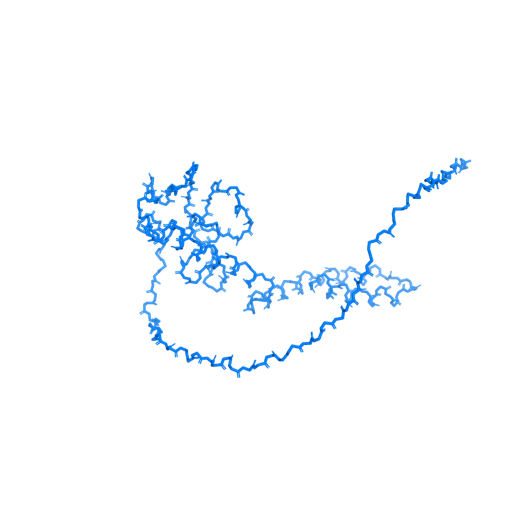 C 1
ATOM 858 O O . ARG A 1 109 ? 7.359 1.198 5.060 1.00 82.69 109 ARG A O 1
ATOM 865 N N . CYS A 1 110 ? 5.255 0.763 5.696 1.00 84.25 110 CYS A N 1
ATOM 866 C CA . CYS A 1 110 ? 5.082 2.051 6.358 1.00 84.25 110 CYS A CA 1
ATOM 867 C C . CYS A 1 110 ? 5.990 2.105 7.592 1.00 84.25 110 CYS A C 1
ATOM 869 O O . CYS A 1 110 ? 5.897 1.235 8.450 1.00 84.25 110 CYS A O 1
ATOM 871 N N . LYS A 1 111 ? 6.843 3.128 7.719 1.00 80.75 111 LYS A N 1
ATOM 872 C CA . LYS A 1 111 ? 7.823 3.191 8.820 1.00 80.75 111 LYS A CA 1
ATOM 873 C C . LYS A 1 111 ? 7.181 3.305 10.203 1.00 80.75 111 LYS A C 1
ATOM 875 O O . LYS A 1 111 ? 7.735 2.801 11.170 1.00 80.75 111 LYS A O 1
ATOM 880 N N . LYS A 1 112 ? 6.025 3.970 10.287 1.00 83.12 112 LYS A N 1
ATOM 881 C CA . LYS A 1 112 ? 5.323 4.208 11.555 1.00 83.12 112 LYS A CA 1
ATOM 882 C C . LYS A 1 112 ? 4.477 3.018 11.998 1.00 83.12 112 LYS A C 1
ATOM 884 O O . LYS A 1 112 ? 4.483 2.675 13.166 1.00 83.12 112 LYS A O 1
ATOM 889 N N . GLY A 1 113 ? 3.754 2.395 11.066 1.00 80.94 113 GLY A N 1
ATOM 890 C CA . GLY A 1 113 ? 2.849 1.282 11.380 1.00 80.94 113 GLY A CA 1
ATOM 891 C C . GLY A 1 113 ? 3.392 -0.103 11.036 1.00 80.94 113 GLY A C 1
ATOM 892 O O . GLY A 1 113 ? 2.677 -1.076 11.210 1.00 80.94 113 GLY A O 1
ATOM 893 N N . GLN A 1 114 ? 4.586 -0.200 10.443 1.00 85.19 114 GLN A N 1
ATOM 894 C CA . GLN A 1 114 ? 5.175 -1.440 9.906 1.00 85.19 114 GLN A CA 1
ATOM 895 C C . GLN A 1 114 ? 4.255 -2.230 8.954 1.00 85.19 114 GLN A C 1
ATOM 897 O O . GLN A 1 114 ? 4.467 -3.408 8.673 1.00 85.19 114 GLN A O 1
ATOM 902 N N . VAL A 1 115 ? 3.254 -1.552 8.387 1.00 88.56 115 VAL A N 1
ATOM 903 C CA . VAL A 1 115 ? 2.255 -2.142 7.496 1.00 88.56 115 VAL A CA 1
ATOM 904 C C . VAL A 1 115 ? 2.873 -2.405 6.132 1.00 88.56 115 VAL A C 1
ATOM 906 O O . VAL A 1 115 ? 3.397 -1.486 5.501 1.00 88.56 115 VAL A O 1
ATOM 909 N N . CYS A 1 116 ? 2.773 -3.645 5.656 1.00 88.56 116 CYS A N 1
ATOM 910 C CA . CYS A 1 116 ? 3.199 -4.042 4.320 1.00 88.56 116 CYS A CA 1
ATOM 911 C C . CYS A 1 116 ? 1.989 -4.293 3.416 1.00 88.56 116 CYS A C 1
ATOM 913 O O . CYS A 1 116 ? 1.122 -5.084 3.768 1.00 88.56 116 CYS A O 1
ATOM 915 N N . ALA A 1 117 ? 1.967 -3.719 2.211 1.00 85.75 117 ALA A N 1
ATOM 916 C CA . ALA A 1 117 ? 0.876 -3.946 1.251 1.00 85.75 117 ALA A CA 1
ATOM 917 C C . ALA A 1 117 ? 0.681 -5.418 0.852 1.00 85.75 117 ALA A C 1
ATOM 919 O O . ALA A 1 117 ? -0.408 -5.798 0.449 1.00 85.75 117 ALA A O 1
ATOM 920 N N . TYR A 1 118 ? 1.720 -6.248 0.969 1.00 86.50 118 TYR A N 1
ATOM 921 C CA . TYR A 1 118 ? 1.663 -7.673 0.626 1.00 86.50 118 TYR A CA 1
ATOM 922 C C . TYR A 1 118 ? 1.284 -8.572 1.809 1.00 86.50 118 TYR A C 1
ATOM 924 O O . TYR A 1 118 ? 1.064 -9.763 1.624 1.00 86.50 118 TYR A O 1
ATOM 932 N N . ALA A 1 119 ? 1.239 -8.020 3.023 1.00 90.75 119 ALA A N 1
ATOM 933 C CA . ALA A 1 119 ? 0.871 -8.750 4.235 1.00 90.75 119 ALA A CA 1
ATOM 934 C C . ALA A 1 119 ? -0.610 -8.576 4.593 1.00 90.75 119 ALA A C 1
ATOM 936 O O . ALA A 1 119 ? -1.054 -9.090 5.611 1.00 90.75 119 ALA A O 1
ATOM 937 N N . PHE A 1 120 ? -1.368 -7.811 3.807 1.00 91.88 120 PHE A N 1
ATOM 938 C CA . PHE A 1 120 ? -2.762 -7.520 4.097 1.00 91.88 120 PHE A CA 1
ATOM 939 C C . PHE A 1 120 ? -3.602 -7.599 2.832 1.00 91.88 120 PHE A C 1
ATOM 941 O O . PHE A 1 120 ? -3.223 -7.115 1.770 1.00 91.88 120 PHE A O 1
ATOM 948 N N . THR A 1 121 ? -4.782 -8.176 2.989 1.00 91.06 121 THR A N 1
ATOM 949 C CA . THR A 1 121 ? -5.856 -8.202 1.999 1.00 91.06 121 THR A CA 1
ATOM 950 C C . THR A 1 121 ? -7.047 -7.461 2.586 1.00 91.06 121 THR A C 1
ATOM 952 O O . THR A 1 121 ? -7.287 -7.530 3.792 1.00 91.06 121 THR A O 1
ATOM 955 N N . TYR A 1 122 ? -7.755 -6.700 1.759 1.00 92.00 122 TYR A N 1
ATOM 956 C CA . TYR A 1 122 ? -8.878 -5.881 2.198 1.00 92.00 122 TYR A CA 1
ATOM 957 C C . TYR A 1 122 ? -9.938 -5.767 1.103 1.00 92.00 122 TYR A C 1
ATOM 959 O O . TYR A 1 122 ? -9.623 -5.904 -0.078 1.00 92.00 122 TYR A O 1
ATOM 967 N N . ASP A 1 123 ? -11.182 -5.499 1.496 1.00 91.50 123 ASP A N 1
ATOM 968 C CA . ASP A 1 123 ? -12.338 -5.361 0.590 1.00 91.50 123 ASP A CA 1
ATOM 969 C C . ASP A 1 123 ? -12.640 -3.906 0.167 1.00 91.50 123 ASP A C 1
ATOM 971 O O . ASP A 1 123 ? -13.572 -3.642 -0.592 1.00 91.50 123 ASP A O 1
ATOM 975 N N . CYS A 1 124 ? -11.850 -2.940 0.642 1.00 89.69 124 CYS A N 1
ATOM 976 C CA . CYS A 1 124 ? -11.981 -1.531 0.277 1.00 89.69 124 CYS A CA 1
ATOM 977 C C . CYS A 1 124 ? -11.706 -1.292 -1.219 1.00 89.69 124 CYS A C 1
ATOM 979 O O . CYS A 1 124 ? -10.581 -1.446 -1.693 1.00 89.69 124 CYS A O 1
ATOM 981 N N . VAL A 1 125 ? -12.729 -0.825 -1.940 1.00 83.38 125 VAL A N 1
ATOM 982 C CA . VAL A 1 125 ? -12.662 -0.500 -3.377 1.00 83.38 125 VAL A CA 1
ATOM 983 C C . VAL A 1 125 ? -11.944 0.829 -3.642 1.00 83.38 125 VAL A C 1
ATOM 985 O O . VAL A 1 125 ? -11.321 0.996 -4.683 1.00 83.38 125 VAL A O 1
ATOM 988 N N . VAL A 1 126 ? -12.008 1.777 -2.701 1.00 75.81 126 VAL A N 1
ATOM 989 C CA . VAL A 1 126 ? -11.493 3.148 -2.891 1.00 75.81 126 VAL A CA 1
ATOM 990 C C . VAL A 1 126 ? -9.971 3.169 -3.048 1.00 75.81 126 VAL A C 1
ATOM 992 O O . VAL A 1 126 ? -9.438 3.942 -3.837 1.00 75.81 126 VAL A O 1
ATOM 995 N N . ASP A 1 127 ? -9.283 2.279 -2.334 1.00 70.56 127 ASP A N 1
ATOM 996 C CA . ASP A 1 127 ? -7.827 2.306 -2.188 1.00 70.56 127 ASP A CA 1
ATOM 997 C C . ASP A 1 127 ? -7.131 1.081 -2.798 1.00 70.56 127 ASP A C 1
ATOM 999 O O . ASP A 1 127 ? -5.946 0.886 -2.533 1.00 70.56 127 ASP A O 1
ATOM 1003 N N . SER A 1 128 ? -7.811 0.277 -3.631 1.00 67.31 128 SER A N 1
ATOM 1004 C CA . SER A 1 128 ? -7.349 -1.033 -4.147 1.00 67.31 128 SER A CA 1
ATOM 1005 C C . SER A 1 128 ? -6.131 -0.993 -5.093 1.00 67.31 128 SER A C 1
ATOM 1007 O O . SER A 1 128 ? -5.921 -1.880 -5.924 1.00 67.31 128 SER A O 1
ATOM 1009 N N . TH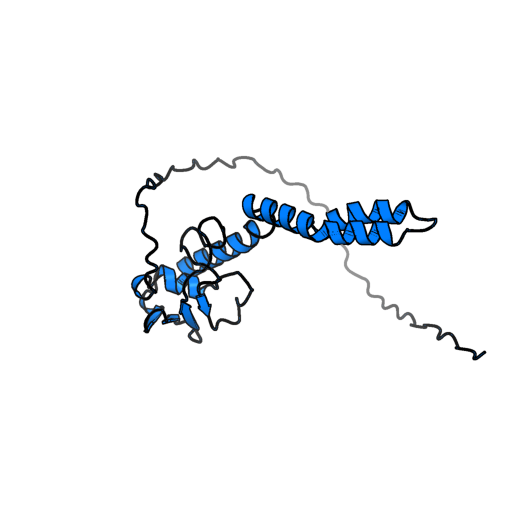R A 1 129 ? -5.315 0.052 -5.014 1.00 72.88 129 THR A N 1
ATOM 1010 C CA . THR A 1 129 ? -4.106 0.231 -5.810 1.00 72.88 129 THR A CA 1
ATOM 1011 C C . THR A 1 129 ? -3.027 -0.782 -5.424 1.00 72.88 129 THR A C 1
ATOM 1013 O O . THR A 1 129 ? -2.640 -0.923 -4.262 1.00 72.88 129 THR A O 1
ATOM 1016 N N . ALA A 1 130 ? -2.494 -1.485 -6.427 1.00 68.06 130 ALA A N 1
ATOM 1017 C CA . ALA A 1 130 ? -1.465 -2.496 -6.218 1.00 68.06 130 ALA A CA 1
ATOM 1018 C C . ALA A 1 130 ? -0.226 -1.910 -5.509 1.00 68.06 130 ALA A C 1
ATOM 1020 O O . ALA A 1 130 ? 0.438 -0.995 -6.009 1.00 68.06 130 ALA A O 1
ATOM 1021 N N . GLY A 1 131 ? 0.114 -2.482 -4.350 1.00 71.12 131 GLY A N 1
ATOM 1022 C CA . GLY A 1 131 ? 1.304 -2.116 -3.580 1.00 71.12 131 GLY A CA 1
ATOM 1023 C C . GLY A 1 131 ? 1.138 -0.929 -2.620 1.00 71.12 131 GLY A C 1
ATOM 1024 O O . GLY A 1 131 ? 2.146 -0.492 -2.055 1.00 71.12 131 GLY A O 1
ATOM 1025 N N . VAL A 1 132 ? -0.083 -0.426 -2.404 1.00 78.88 132 VAL A N 1
ATOM 1026 C CA . VAL A 1 132 ? -0.409 0.537 -1.336 1.00 78.88 132 VAL A CA 1
ATOM 1027 C C . VAL A 1 132 ? -1.443 -0.080 -0.392 1.00 78.88 132 VAL A C 1
ATOM 1029 O O . VAL A 1 132 ? -2.429 -0.670 -0.830 1.00 78.88 132 VAL A O 1
ATOM 1032 N N . SER A 1 133 ? -1.195 0.016 0.914 1.00 84.25 133 SER A N 1
ATOM 1033 C CA . SER A 1 133 ? -2.157 -0.417 1.928 1.00 84.25 133 SER A CA 1
ATOM 1034 C C . SER A 1 133 ? -3.205 0.669 2.105 1.00 84.25 133 SER A C 1
ATOM 1036 O O . SER A 1 133 ? -2.861 1.843 2.235 1.00 84.25 133 SER A O 1
ATOM 1038 N N . CYS A 1 134 ? -4.479 0.282 2.123 1.00 93.31 134 CYS A N 1
ATOM 1039 C CA . CYS A 1 134 ? -5.552 1.244 2.323 1.00 93.31 134 CYS A CA 1
ATOM 1040 C C . CYS A 1 134 ? -5.553 1.825 3.740 1.00 93.31 134 CYS A C 1
ATOM 1042 O O . CYS A 1 134 ? -4.968 1.266 4.679 1.00 93.31 134 CYS A O 1
ATOM 1044 N N . LEU A 1 135 ? -6.301 2.917 3.897 1.00 94.44 135 LEU A N 1
ATOM 1045 C CA . LEU A 1 135 ? -6.601 3.539 5.185 1.00 94.44 135 LEU A CA 1
ATOM 1046 C C . LEU A 1 135 ? -7.023 2.518 6.259 1.00 94.44 135 LEU A C 1
ATOM 1048 O O . LEU A 1 135 ? -6.536 2.567 7.386 1.00 94.44 135 LEU A O 1
ATOM 1052 N N . HIS A 1 136 ? -7.907 1.579 5.907 1.00 94.94 136 HIS A N 1
ATOM 1053 C CA . HIS A 1 136 ? -8.470 0.601 6.843 1.00 94.94 136 HIS A CA 1
ATOM 1054 C C . HIS A 1 136 ? -7.425 -0.384 7.364 1.00 94.94 136 HIS A C 1
ATOM 1056 O O . HIS A 1 136 ? -7.452 -0.735 8.539 1.00 94.94 136 HIS A O 1
ATOM 1062 N N . VAL A 1 137 ? -6.460 -0.785 6.533 1.00 94.88 137 VAL A N 1
ATOM 1063 C CA . VAL A 1 137 ? -5.347 -1.622 6.998 1.00 94.88 137 VAL A CA 1
ATOM 1064 C C . VAL A 1 137 ? -4.509 -0.852 8.016 1.00 94.88 137 VAL A C 1
ATOM 1066 O O . VAL A 1 137 ? -4.151 -1.396 9.058 1.00 94.88 137 VAL A O 1
ATOM 1069 N N . HIS A 1 138 ? -4.220 0.424 7.748 1.00 95.00 138 HIS A N 1
ATOM 1070 C CA . HIS A 1 138 ? -3.500 1.251 8.711 1.00 95.00 138 HIS A CA 1
ATOM 1071 C C . HIS A 1 138 ? -4.276 1.403 10.016 1.00 95.00 138 HIS A C 1
ATOM 1073 O O . HIS A 1 138 ? -3.673 1.214 11.066 1.00 95.00 138 HIS A O 1
ATOM 1079 N N . ALA A 1 139 ? -5.585 1.657 9.948 1.00 95.31 139 ALA A N 1
ATOM 1080 C CA . ALA A 1 139 ? -6.455 1.750 11.116 1.00 95.31 139 ALA A CA 1
ATOM 1081 C C . ALA A 1 139 ? -6.434 0.454 11.938 1.00 95.31 139 ALA A C 1
ATOM 1083 O O . ALA A 1 139 ? -6.224 0.511 13.148 1.00 95.31 139 ALA A O 1
ATOM 1084 N N . ALA A 1 140 ? -6.566 -0.700 11.276 1.00 94.75 140 ALA A N 1
ATOM 1085 C CA . ALA A 1 140 ? -6.527 -2.012 11.914 1.00 94.75 140 ALA A CA 1
ATOM 1086 C C . ALA A 1 140 ? -5.237 -2.214 12.720 1.00 94.75 140 ALA A C 1
ATOM 1088 O O . ALA A 1 140 ? -5.288 -2.615 13.881 1.00 94.75 140 ALA A O 1
ATOM 1089 N N . VAL A 1 141 ? -4.093 -1.857 12.131 1.00 93.62 141 VAL A N 1
ATOM 1090 C CA . VAL A 1 141 ? -2.787 -2.012 12.778 1.00 93.62 141 VAL A CA 1
ATOM 1091 C C . VAL A 1 141 ? -2.559 -0.993 13.895 1.00 93.62 141 VAL A C 1
ATOM 1093 O O . VAL A 1 141 ? -2.008 -1.348 14.932 1.00 93.62 141 VAL A O 1
ATOM 1096 N N . THR A 1 142 ? -2.982 0.261 13.721 1.00 93.31 142 THR A N 1
ATOM 1097 C CA . THR A 1 142 ? -2.781 1.298 14.747 1.00 93.31 142 THR A CA 1
ATOM 1098 C C . THR A 1 142 ? -3.716 1.160 15.942 1.00 93.31 142 THR A C 1
ATOM 1100 O O . THR A 1 142 ? -3.310 1.480 17.052 1.00 93.31 142 THR A O 1
ATOM 1103 N N . VAL A 1 143 ? -4.959 0.726 15.725 1.00 94.00 143 VAL A N 1
ATOM 1104 C CA . VAL A 1 143 ? -6.000 0.725 16.765 1.00 94.00 143 VAL A CA 1
ATOM 1105 C C . VAL A 1 143 ? -6.086 -0.621 17.479 1.00 94.00 143 VAL A C 1
ATOM 1107 O O . VAL A 1 143 ? -6.270 -0.656 18.691 1.00 94.00 143 VAL A O 1
ATOM 1110 N N . ALA A 1 144 ? -5.925 -1.730 16.752 1.00 91.19 144 ALA A N 1
ATOM 1111 C CA . ALA A 1 144 ? -6.050 -3.079 17.302 1.00 91.19 144 ALA A CA 1
ATOM 1112 C C . ALA A 1 144 ? -4.819 -3.954 16.986 1.00 91.19 144 ALA A C 1
ATOM 1114 O O . ALA A 1 144 ? -4.965 -5.032 16.402 1.00 91.19 144 ALA A O 1
ATOM 1115 N N . PRO A 1 145 ? -3.599 -3.547 17.399 1.00 89.00 145 PRO A N 1
ATOM 1116 C CA . PRO A 1 145 ? -2.376 -4.299 17.106 1.00 89.00 145 PRO A CA 1
ATOM 1117 C C . PRO A 1 145 ? -2.401 -5.721 17.687 1.00 89.00 145 PRO A C 1
ATOM 1119 O O . PRO A 1 145 ? -1.831 -6.637 17.105 1.00 89.00 145 PRO A O 1
ATOM 1122 N N . ASN A 1 146 ? -3.118 -5.932 18.794 1.00 87.75 146 ASN A N 1
ATOM 1123 C CA . ASN A 1 146 ? -3.234 -7.235 19.455 1.00 87.75 146 ASN A CA 1
ATOM 1124 C C . ASN A 1 146 ? -4.064 -8.261 18.662 1.00 87.75 146 ASN A C 1
ATOM 1126 O O . ASN A 1 146 ? -3.985 -9.449 18.952 1.00 87.75 146 ASN A O 1
ATOM 1130 N N . GLY A 1 147 ? -4.868 -7.820 17.687 1.00 82.25 147 GLY A N 1
ATOM 1131 C CA . GLY A 1 147 ? -5.648 -8.709 16.815 1.00 82.25 147 GLY A CA 1
ATOM 1132 C C . GLY A 1 147 ? -4.870 -9.234 15.605 1.00 82.25 147 GLY A C 1
ATOM 1133 O O . GLY A 1 147 ? -5.416 -9.989 14.797 1.00 82.25 147 GLY A O 1
ATOM 1134 N N . LEU A 1 148 ? -3.619 -8.799 15.448 1.00 86.12 148 LEU A N 1
ATOM 1135 C CA . LEU A 1 148 ? -2.746 -9.180 14.348 1.00 86.12 148 LEU A CA 1
ATOM 1136 C C . LEU A 1 148 ? -2.057 -10.518 14.629 1.00 86.12 148 LEU A C 1
ATOM 1138 O O . LEU A 1 148 ? -1.757 -10.859 15.772 1.00 86.12 148 LEU A O 1
ATOM 1142 N N . LEU A 1 149 ? -1.743 -11.245 13.558 1.00 84.56 149 LEU A N 1
ATOM 1143 C CA . LEU A 1 149 ? -0.816 -12.367 13.608 1.00 84.56 149 LEU A CA 1
ATOM 1144 C C . LEU A 1 149 ? 0.518 -11.857 14.148 1.00 84.56 149 LEU A C 1
ATOM 1146 O O . LEU A 1 149 ? 1.121 -10.943 13.565 1.00 84.56 149 LEU A O 1
ATOM 1150 N N . ARG A 1 150 ? 0.980 -12.467 15.243 1.00 75.62 150 ARG A N 1
ATOM 1151 C CA . ARG A 1 150 ? 2.341 -12.259 15.727 1.00 75.62 150 ARG A CA 1
ATOM 1152 C C . ARG A 1 150 ? 3.277 -12.740 14.637 1.00 75.62 150 ARG A C 1
ATOM 1154 O O . ARG A 1 150 ? 3.308 -13.912 14.281 1.00 75.62 150 ARG A O 1
ATOM 1161 N N . CYS 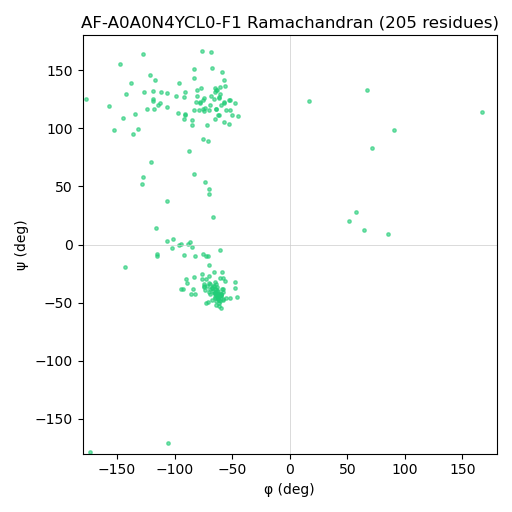A 1 151 ? 3.979 -11.794 14.037 1.00 59.22 151 CYS A N 1
ATOM 1162 C CA . CYS A 1 151 ? 5.096 -12.143 13.199 1.00 59.22 151 CYS A CA 1
ATOM 1163 C C . CYS A 1 151 ? 6.273 -12.281 14.157 1.00 59.22 151 CYS A C 1
ATOM 1165 O O . CYS A 1 151 ? 6.740 -11.260 14.658 1.00 59.22 151 CYS A O 1
ATOM 1167 N N . ASP A 1 152 ? 6.720 -13.507 14.424 1.00 51.28 152 ASP A N 1
ATOM 1168 C CA . ASP A 1 152 ? 7.901 -13.805 15.247 1.00 51.28 152 ASP A CA 1
ATOM 1169 C C . ASP A 1 152 ? 9.203 -13.395 14.529 1.00 51.28 152 ASP A C 1
ATOM 1171 O O . ASP A 1 152 ? 10.166 -14.152 14.420 1.00 51.28 152 ASP A O 1
ATOM 1175 N N . PHE A 1 153 ? 9.238 -12.179 13.984 1.00 50.34 153 PHE A N 1
ATOM 1176 C CA . PHE A 1 153 ? 10.491 -11.518 13.682 1.00 50.34 153 PHE A CA 1
ATOM 1177 C C . PHE A 1 153 ? 11.061 -11.135 15.041 1.00 50.34 153 PHE A C 1
ATOM 1179 O O . PHE A 1 153 ? 10.548 -10.214 15.672 1.00 50.34 153 PHE A O 1
ATOM 1186 N N . ALA A 1 154 ? 12.050 -11.892 15.518 1.00 43.44 154 ALA A N 1
ATOM 1187 C CA . ALA A 1 154 ? 12.811 -11.548 16.708 1.00 43.44 154 ALA A CA 1
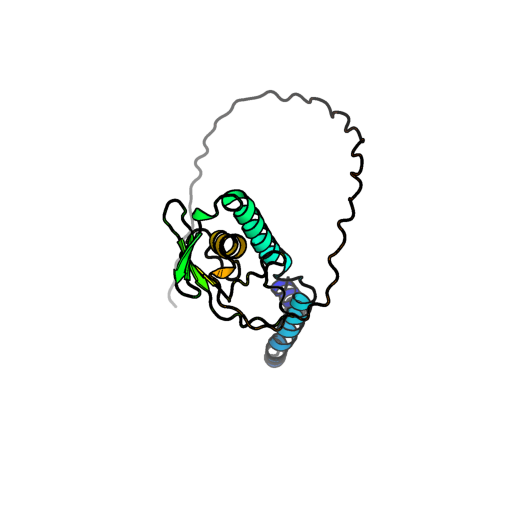ATOM 1188 C C . ALA A 1 154 ? 13.182 -10.061 16.629 1.00 43.44 154 ALA A C 1
ATOM 1190 O O . ALA A 1 154 ? 13.920 -9.646 15.734 1.00 43.44 154 ALA A O 1
ATOM 1191 N N . SER A 1 155 ? 12.584 -9.249 17.499 1.00 45.84 155 SER A N 1
ATOM 1192 C CA . SER A 1 155 ? 12.948 -7.853 17.643 1.00 45.84 155 SER A CA 1
ATOM 1193 C C . SER A 1 155 ? 14.374 -7.828 18.167 1.00 45.84 155 SER A C 1
ATOM 1195 O O . SER A 1 155 ? 14.638 -8.188 19.311 1.00 45.84 155 SER A O 1
ATOM 1197 N N . ASP A 1 156 ? 15.316 -7.450 17.313 1.00 39.12 156 ASP A N 1
ATOM 1198 C CA . ASP A 1 156 ? 16.621 -7.012 17.780 1.00 39.12 156 ASP A CA 1
ATOM 1199 C C . ASP A 1 156 ? 16.406 -5.641 18.444 1.00 39.12 156 ASP A C 1
ATOM 1201 O O . ASP A 1 156 ? 16.377 -4.598 17.786 1.00 39.12 156 ASP A O 1
ATOM 1205 N N . ASP A 1 157 ? 16.108 -5.665 19.747 1.00 47.25 157 ASP A N 1
ATOM 1206 C CA . ASP A 1 157 ? 15.737 -4.527 20.604 1.00 47.25 157 ASP A CA 1
ATOM 1207 C C . ASP A 1 157 ? 16.917 -3.570 20.887 1.00 47.25 157 ASP A C 1
ATOM 1209 O O . ASP A 1 157 ? 17.114 -3.086 22.001 1.00 47.25 157 ASP A O 1
ATOM 1213 N N . THR A 1 158 ? 17.722 -3.245 19.875 1.00 43.66 158 THR A N 1
ATOM 1214 C CA . THR A 1 158 ? 18.850 -2.307 20.002 1.00 43.66 158 THR A CA 1
ATOM 1215 C C . THR A 1 158 ? 18.837 -1.201 18.951 1.00 43.66 158 THR A C 1
ATOM 1217 O O . THR A 1 158 ? 19.846 -0.896 18.318 1.00 43.66 158 THR A O 1
ATOM 1220 N N . LEU A 1 159 ? 17.706 -0.502 18.809 1.00 39.56 159 LEU A N 1
ATOM 1221 C CA . LEU A 1 159 ? 17.711 0.828 18.195 1.00 39.56 159 LEU A CA 1
ATOM 1222 C C . LEU A 1 159 ? 17.308 1.892 19.222 1.00 39.56 159 LEU A C 1
ATOM 1224 O O . LEU A 1 159 ? 16.207 1.823 19.770 1.00 39.56 159 LEU A O 1
ATOM 1228 N N . PRO A 1 160 ? 18.182 2.879 19.501 1.00 38.25 160 PRO A N 1
ATOM 1229 C CA . PRO A 1 160 ? 17.896 3.904 20.487 1.00 38.25 160 PRO A CA 1
ATOM 1230 C C . PRO A 1 160 ? 16.698 4.733 20.029 1.00 38.25 160 PRO A C 1
ATOM 1232 O O . PRO A 1 160 ? 16.634 5.190 18.884 1.00 38.25 160 PRO A O 1
ATOM 1235 N N . VAL A 1 161 ? 15.763 4.939 20.957 1.00 36.91 161 VAL A N 1
ATOM 1236 C CA . VAL A 1 161 ? 14.690 5.928 20.851 1.00 36.91 161 VAL A CA 1
ATOM 1237 C C . VAL A 1 161 ? 15.336 7.256 20.467 1.00 36.91 161 VAL A C 1
ATOM 1239 O O . VAL A 1 161 ? 16.104 7.834 21.236 1.00 36.91 161 VAL A O 1
ATOM 1242 N N . ALA A 1 162 ? 15.080 7.715 19.243 1.00 37.53 162 ALA A N 1
ATOM 1243 C CA . ALA A 1 162 ? 15.521 9.027 18.811 1.00 37.53 162 ALA A CA 1
ATOM 1244 C C . ALA A 1 162 ? 14.826 10.062 19.700 1.00 37.53 162 ALA A C 1
ATOM 1246 O O . ALA A 1 162 ? 13.610 10.225 19.636 1.00 37.53 162 ALA A O 1
ATOM 1247 N N . ILE A 1 163 ? 15.616 10.723 20.544 1.00 41.50 163 ILE A N 1
ATOM 1248 C CA . ILE A 1 163 ? 15.206 11.887 21.324 1.00 41.50 163 ILE A CA 1
ATOM 1249 C C . ILE A 1 163 ? 14.620 12.905 20.344 1.00 41.50 163 ILE A C 1
ATOM 1251 O O . ILE A 1 163 ? 15.278 13.276 19.365 1.00 41.50 163 ILE A O 1
ATOM 1255 N N . GLU A 1 164 ? 13.384 13.329 20.595 1.00 40.44 164 GLU A N 1
ATOM 1256 C CA . GLU A 1 164 ? 12.742 14.419 19.871 1.00 40.44 164 GLU A CA 1
ATOM 1257 C C . GLU A 1 164 ? 13.625 15.665 19.999 1.00 40.44 164 GLU A C 1
ATOM 1259 O O . GLU A 1 164 ? 13.728 16.283 21.056 1.00 40.44 164 GLU A O 1
ATOM 1264 N N . ARG A 1 165 ? 14.333 16.012 18.921 1.00 34.91 165 ARG A N 1
ATOM 1265 C CA . ARG A 1 165 ? 14.934 17.336 18.789 1.00 34.91 165 ARG A CA 1
ATOM 1266 C C . ARG A 1 165 ? 13.853 18.267 18.278 1.00 34.91 165 ARG A C 1
ATOM 1268 O O . ARG A 1 165 ? 13.390 18.108 17.148 1.00 34.91 165 ARG A O 1
ATOM 1275 N N . GLU A 1 166 ? 13.492 19.240 19.105 1.00 36.09 166 GLU A N 1
ATOM 1276 C CA . GLU A 1 166 ? 12.753 20.418 18.677 1.00 36.09 166 GLU A CA 1
ATOM 1277 C C . GLU A 1 166 ? 13.491 21.046 17.490 1.00 36.09 166 GLU A C 1
ATOM 1279 O O . GLU A 1 166 ? 14.654 21.446 17.581 1.00 36.09 166 GLU A O 1
ATOM 1284 N N . VAL A 1 167 ? 12.833 21.058 16.334 1.00 36.34 167 VAL A N 1
ATOM 1285 C CA . VAL A 1 167 ? 13.318 21.790 15.169 1.00 36.34 167 VAL A CA 1
ATOM 1286 C C . VAL A 1 167 ? 12.961 23.255 15.419 1.00 36.34 167 VAL A C 1
ATOM 1288 O O . VAL A 1 167 ? 11.774 23.542 15.590 1.00 36.34 167 VAL A O 1
ATOM 1291 N N . PRO A 1 168 ? 13.929 24.190 15.446 1.00 38.09 168 PRO A N 1
ATOM 1292 C CA . PRO A 1 168 ? 13.611 25.601 15.595 1.00 38.09 168 PRO A CA 1
ATOM 1293 C C . PRO A 1 168 ? 12.752 26.033 14.406 1.00 38.09 168 PRO A C 1
ATOM 1295 O O . PRO A 1 168 ? 13.129 25.806 13.253 1.00 38.09 168 PRO A O 1
ATOM 1298 N N . MET A 1 169 ? 11.597 26.644 14.683 1.00 37.34 169 MET A N 1
ATOM 1299 C CA . MET A 1 169 ? 10.816 27.343 13.666 1.00 37.34 169 MET A CA 1
ATOM 1300 C C . MET A 1 169 ? 11.714 28.393 13.011 1.00 37.34 169 MET A C 1
ATOM 1302 O O . MET A 1 169 ? 12.165 29.330 13.663 1.00 37.34 169 MET A O 1
ATOM 1306 N N . CYS A 1 170 ? 11.992 28.235 11.720 1.00 37.16 170 CYS A N 1
ATOM 1307 C CA . CYS A 1 170 ? 12.579 29.309 10.940 1.00 37.16 170 CYS A CA 1
ATOM 1308 C C . CYS A 1 170 ? 11.521 30.402 10.752 1.00 37.16 170 CYS A C 1
ATOM 1310 O O . CYS A 1 170 ? 10.505 30.172 10.095 1.00 37.16 170 CYS A O 1
ATOM 1312 N N . ASP A 1 171 ? 11.791 31.581 11.314 1.00 42.62 171 ASP A N 1
ATOM 1313 C CA . ASP A 1 171 ? 11.090 32.832 11.035 1.00 42.62 171 ASP A CA 1
ATOM 1314 C C . ASP A 1 171 ? 11.062 33.100 9.523 1.00 42.62 171 ASP A C 1
ATOM 1316 O O . ASP A 1 171 ? 12.042 33.545 8.920 1.00 42.62 171 ASP A O 1
ATOM 1320 N N . LEU A 1 172 ? 9.910 32.871 8.893 1.00 44.03 172 LEU A N 1
ATOM 1321 C CA . LEU A 1 172 ? 9.604 33.391 7.560 1.00 44.03 172 LEU A CA 1
ATOM 1322 C C . LEU A 1 172 ? 9.094 34.832 7.678 1.00 44.03 172 LEU A C 1
ATOM 1324 O O . LEU A 1 172 ? 7.986 35.169 7.270 1.00 44.03 172 LEU A O 1
ATOM 1328 N N . GLY A 1 173 ? 9.944 35.700 8.223 1.00 45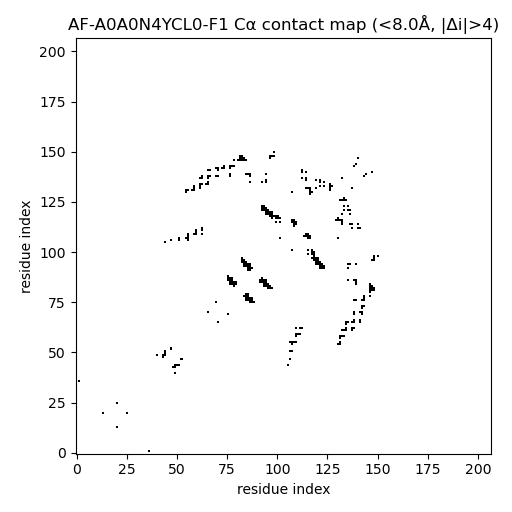.62 173 GLY A N 1
ATOM 1329 C CA . GLY A 1 173 ? 9.841 37.145 8.082 1.00 45.62 173 GLY A CA 1
ATOM 1330 C C . GLY A 1 173 ? 10.564 37.595 6.815 1.00 45.62 173 GLY A C 1
ATOM 1331 O O . GLY A 1 173 ? 11.700 38.062 6.879 1.00 45.62 173 GLY A O 1
ATOM 1332 N N . ARG A 1 174 ? 9.929 37.465 5.644 1.00 38.06 174 ARG A N 1
ATOM 1333 C CA . ARG A 1 174 ? 10.335 38.229 4.453 1.00 38.06 174 ARG A CA 1
ATOM 1334 C C . ARG A 1 174 ? 9.123 38.612 3.613 1.00 38.06 174 ARG A C 1
ATOM 1336 O O . ARG A 1 174 ? 8.481 37.784 2.975 1.00 38.06 174 ARG A O 1
ATOM 1343 N N . SER A 1 175 ? 8.839 39.907 3.671 1.00 40.41 175 SER A N 1
ATOM 1344 C CA . SER A 1 175 ? 7.814 40.645 2.949 1.00 40.41 175 SER A CA 1
ATOM 1345 C C . SER A 1 175 ? 7.869 40.394 1.443 1.00 40.41 175 SER A C 1
ATOM 1347 O O . SER A 1 175 ? 8.885 40.674 0.803 1.00 40.41 175 SER A O 1
ATOM 1349 N N . CYS A 1 176 ? 6.754 39.950 0.870 1.00 37.09 176 CYS A N 1
ATOM 1350 C CA . CYS A 1 176 ? 6.476 40.153 -0.545 1.00 37.09 176 CYS A CA 1
ATOM 1351 C C . CYS A 1 176 ? 5.700 41.467 -0.677 1.00 37.09 176 CYS A C 1
ATOM 1353 O O . CYS A 1 176 ? 4.577 41.577 -0.191 1.00 37.09 176 CYS A O 1
ATOM 1355 N N . SER A 1 177 ? 6.325 42.471 -1.289 1.00 43.62 177 SER A N 1
ATOM 1356 C CA . SER A 1 177 ? 5.655 43.705 -1.703 1.00 43.62 177 SER A CA 1
ATOM 1357 C C . SER A 1 177 ? 4.660 43.425 -2.843 1.00 43.62 177 SER A C 1
ATOM 1359 O O . SER A 1 177 ? 4.871 42.482 -3.611 1.00 43.62 177 SER A O 1
ATOM 1361 N N . PRO A 1 178 ? 3.590 44.227 -2.979 1.00 42.25 178 PRO A N 1
ATOM 1362 C CA . PRO A 1 178 ? 2.515 43.976 -3.933 1.00 42.25 178 PRO A CA 1
ATOM 1363 C C . PRO A 1 178 ? 2.898 44.442 -5.345 1.00 42.25 178 PRO A C 1
ATOM 1365 O O . PRO A 1 178 ? 3.275 45.598 -5.537 1.00 42.25 178 PRO A O 1
ATOM 1368 N N . LEU A 1 179 ? 2.757 43.566 -6.346 1.00 40.34 179 LEU A N 1
ATOM 1369 C CA . LEU A 1 179 ? 2.730 43.989 -7.747 1.00 40.34 179 LEU A CA 1
ATOM 1370 C C . LEU A 1 179 ? 1.301 44.413 -8.118 1.00 40.34 179 LEU A C 1
ATOM 1372 O O . LEU A 1 179 ? 0.409 43.586 -8.279 1.00 40.34 179 LEU A O 1
ATOM 1376 N N . SER A 1 180 ? 1.136 45.733 -8.161 1.00 39.97 180 SER A N 1
ATOM 1377 C CA . SER A 1 180 ? 0.304 46.545 -9.059 1.00 39.97 180 SER A CA 1
ATOM 1378 C C . SER A 1 180 ? -0.817 45.878 -9.870 1.00 39.97 180 SER A C 1
ATOM 1380 O O . SER A 1 180 ? -0.591 45.052 -10.752 1.00 39.97 180 SER A O 1
ATOM 1382 N N . THR A 1 181 ? -2.007 46.430 -9.646 1.00 41.22 181 THR A N 1
ATOM 1383 C CA . THR A 1 181 ? -3.194 46.471 -10.502 1.00 41.22 181 THR A CA 1
ATOM 1384 C C . THR A 1 181 ? -2.883 46.892 -11.942 1.00 41.22 181 THR A C 1
ATOM 1386 O O . THR A 1 181 ? -2.407 48.005 -12.173 1.00 41.22 181 THR A O 1
ATOM 1389 N N . GLY A 1 182 ? -3.216 46.028 -12.900 1.00 36.53 182 GLY A N 1
ATOM 1390 C CA . GLY A 1 182 ? -3.423 46.377 -14.302 1.00 36.53 182 GLY A CA 1
ATOM 1391 C C . GLY A 1 182 ? -4.868 46.051 -14.662 1.00 36.53 182 GLY A C 1
ATOM 1392 O O . GLY A 1 182 ? -5.282 44.903 -14.531 1.00 36.53 182 GLY A O 1
ATOM 1393 N N . ASN A 1 183 ? -5.623 47.090 -15.011 1.00 43.56 183 ASN A N 1
ATOM 1394 C CA . ASN A 1 183 ? -6.970 47.015 -15.568 1.00 43.56 183 ASN A CA 1
ATOM 1395 C C . ASN A 1 183 ? -6.964 46.174 -16.844 1.00 43.56 183 ASN A C 1
ATOM 1397 O O . ASN A 1 183 ? -6.056 46.365 -17.640 1.00 43.56 183 ASN A O 1
ATOM 1401 N N . ASP A 1 184 ? -8.004 45.371 -17.061 1.00 41.78 184 ASP A N 1
ATOM 1402 C CA . ASP A 1 184 ? -8.517 45.088 -18.403 1.00 41.78 184 ASP A CA 1
ATOM 1403 C C . ASP A 1 184 ? -10.010 44.741 -18.298 1.00 41.78 184 ASP A C 1
ATOM 1405 O O . ASP A 1 184 ? -10.417 43.636 -17.934 1.00 41.78 184 ASP A O 1
ATOM 1409 N N . ASP A 1 185 ? -10.817 45.763 -18.580 1.00 45.03 185 ASP A N 1
ATOM 1410 C CA . ASP A 1 185 ? -12.201 45.654 -19.022 1.00 45.03 185 ASP A CA 1
ATOM 1411 C C . ASP A 1 185 ? -12.236 44.975 -20.396 1.00 45.03 185 ASP A C 1
ATOM 1413 O O . ASP A 1 185 ? -11.527 45.408 -21.303 1.00 45.03 185 ASP A O 1
ATOM 1417 N N . SER A 1 186 ? -13.093 43.967 -20.582 1.00 44.69 186 SER A N 1
ATOM 1418 C CA . SER A 1 186 ? -14.060 43.879 -21.699 1.00 44.69 186 SER A CA 1
ATOM 1419 C C . SER A 1 186 ? -14.665 42.474 -21.815 1.00 44.69 186 SER A C 1
ATOM 1421 O O . SER A 1 186 ? -14.008 41.483 -22.128 1.00 44.69 186 SER A O 1
ATOM 1423 N N . LEU A 1 187 ? -15.970 42.419 -21.552 1.00 48.22 187 LEU A N 1
ATOM 1424 C CA . LEU A 1 187 ? -16.892 41.405 -22.053 1.00 48.22 187 LEU A CA 1
ATOM 1425 C C . LEU A 1 187 ? -17.227 41.696 -23.530 1.00 48.22 187 LEU A C 1
ATOM 1427 O O . LEU A 1 187 ? -17.011 42.805 -24.009 1.00 48.22 187 LEU A O 1
ATOM 1431 N N . ASP A 1 188 ? -17.827 40.695 -24.179 1.00 43.59 188 ASP A N 1
ATOM 1432 C CA . ASP A 1 188 ? -18.467 40.691 -25.506 1.00 43.59 188 ASP A CA 1
ATOM 1433 C C . ASP A 1 188 ? -17.590 40.344 -26.723 1.00 43.59 188 ASP A C 1
ATOM 1435 O O . ASP A 1 188 ? -16.964 41.191 -27.356 1.00 43.59 188 ASP A O 1
ATOM 1439 N N . ASN A 1 189 ? -17.669 39.081 -27.164 1.00 42.44 189 ASN A N 1
ATOM 1440 C CA . ASN A 1 189 ? -18.478 38.751 -28.346 1.00 42.44 189 ASN A CA 1
ATOM 1441 C C . ASN A 1 189 ? -18.506 37.244 -28.649 1.00 42.44 189 ASN A C 1
ATOM 1443 O O . ASN A 1 189 ? -17.485 36.594 -28.869 1.00 42.44 189 ASN A O 1
ATOM 1447 N N . LEU A 1 190 ? -19.731 36.726 -28.729 1.00 49.81 190 LEU A N 1
ATOM 1448 C CA . LEU A 1 190 ? -20.103 35.479 -29.385 1.00 49.81 190 LEU A CA 1
ATOM 1449 C C . LEU A 1 190 ? -19.851 35.586 -30.895 1.00 49.81 190 LEU A C 1
ATOM 1451 O O . LEU A 1 190 ? -20.306 36.539 -31.528 1.00 49.81 190 LEU A O 1
ATOM 1455 N N . ARG A 1 191 ? -19.247 34.556 -31.497 1.00 44.88 191 ARG A N 1
ATOM 1456 C CA . ARG A 1 191 ? -19.625 34.139 -32.853 1.00 44.88 191 ARG A CA 1
ATOM 1457 C C . ARG A 1 191 ? -19.257 32.686 -33.122 1.00 44.88 191 ARG A C 1
ATOM 1459 O O . ARG A 1 191 ? -18.096 32.293 -33.067 1.00 44.88 191 ARG A O 1
ATOM 1466 N N . GLU A 1 192 ? -20.302 31.923 -33.408 1.00 51.56 192 GLU A N 1
ATOM 1467 C CA . GLU A 1 192 ? -20.279 30.593 -33.998 1.00 51.56 192 GLU A CA 1
ATOM 1468 C C . GLU A 1 192 ? -19.528 30.626 -35.334 1.00 51.56 192 GLU A C 1
ATOM 1470 O O . GLU A 1 192 ? -19.742 31.520 -36.156 1.00 51.56 192 GLU A O 1
ATOM 1475 N N . VAL A 1 193 ? -18.670 29.633 -35.561 1.00 49.97 193 VAL A N 1
ATOM 1476 C CA . VAL A 1 193 ? -18.201 29.278 -36.901 1.00 49.97 193 VAL A CA 1
ATOM 1477 C C . VAL A 1 193 ? -18.344 27.770 -37.038 1.00 49.97 193 VAL A C 1
ATOM 1479 O O . VAL A 1 193 ? -17.524 26.997 -36.543 1.00 49.97 193 VAL A O 1
ATOM 1482 N N . GLU A 1 194 ? -19.428 27.367 -37.696 1.00 53.59 194 GLU A N 1
ATOM 1483 C CA . GLU A 1 194 ? -19.545 26.065 -38.339 1.00 53.59 194 GLU A CA 1
ATOM 1484 C C . GLU A 1 194 ? -18.499 25.969 -39.460 1.00 53.59 194 GLU A C 1
ATOM 1486 O O . GLU A 1 194 ? -18.341 26.889 -40.265 1.00 53.59 194 GLU A O 1
ATOM 1491 N N . GLY A 1 195 ? -17.773 24.852 -39.517 1.00 47.22 195 GLY A N 1
ATOM 1492 C CA . GLY A 1 195 ? -16.807 24.553 -40.571 1.00 47.22 195 GLY A CA 1
ATOM 1493 C C . GLY A 1 195 ? -16.856 23.063 -40.928 1.00 47.22 195 GLY A C 1
ATOM 1494 O O . GLY A 1 195 ? -16.826 22.233 -40.016 1.00 47.22 195 GLY A O 1
ATOM 1495 N N . PRO A 1 196 ? -16.967 22.699 -42.218 1.00 48.28 196 PRO A N 1
ATOM 1496 C CA . PRO A 1 196 ? -17.346 21.355 -42.636 1.00 48.28 196 PRO A CA 1
ATOM 1497 C C . PRO A 1 196 ? -16.200 20.344 -42.522 1.00 48.28 196 PRO A C 1
ATOM 1499 O O . PRO A 1 196 ? -15.078 20.568 -42.974 1.00 48.28 196 PRO A O 1
ATOM 1502 N N . SER A 1 197 ? -16.546 19.180 -41.973 1.00 51.56 197 SER A N 1
ATOM 1503 C CA . SER A 1 197 ? -15.774 17.942 -42.048 1.00 51.56 197 SER A CA 1
ATOM 1504 C C . SER A 1 197 ? -15.916 17.347 -43.449 1.00 51.56 197 SER A C 1
ATOM 1506 O O . SER A 1 197 ? -17.006 16.940 -43.846 1.00 51.56 197 SER A O 1
ATOM 1508 N N . SER A 1 198 ? -14.817 17.286 -44.198 1.00 52.47 198 SER A N 1
ATOM 1509 C CA . SER A 1 198 ? -14.713 16.434 -45.382 1.00 52.47 198 SER A CA 1
ATOM 1510 C C . SER A 1 198 ? -13.371 15.707 -45.345 1.00 52.47 198 SER A C 1
ATOM 1512 O O . SER A 1 198 ? -12.306 16.314 -45.420 1.00 52.47 198 SER A O 1
ATOM 1514 N N . TYR A 1 199 ? -13.436 14.390 -45.166 1.00 55.50 199 TYR A N 1
ATOM 1515 C CA . TYR A 1 199 ? -12.321 13.481 -45.398 1.00 55.50 199 TYR A CA 1
ATOM 1516 C C . TYR A 1 199 ? -12.519 12.854 -46.782 1.00 55.50 199 TYR A C 1
ATOM 1518 O O . TYR A 1 199 ? -13.603 12.322 -47.032 1.00 55.50 199 TYR A O 1
ATOM 1526 N N . PRO A 1 200 ? -11.525 12.884 -47.683 1.00 60.03 200 PRO A N 1
ATOM 1527 C CA . PRO A 1 200 ? -11.590 12.103 -48.906 1.00 60.03 200 PRO A CA 1
ATOM 1528 C C . PRO A 1 200 ? -11.329 10.624 -48.593 1.00 60.03 200 PRO A C 1
ATOM 1530 O O . PRO A 1 200 ? -10.308 10.263 -48.007 1.00 60.03 200 PRO A O 1
ATOM 1533 N N . VAL A 1 201 ? -12.278 9.780 -48.992 1.00 57.69 201 VAL A N 1
ATOM 1534 C CA . VAL A 1 201 ? -12.111 8.332 -49.132 1.00 57.69 201 VAL A CA 1
ATOM 1535 C C . VAL A 1 201 ? -11.306 8.120 -50.412 1.00 57.69 201 VAL A C 1
ATOM 1537 O O . VAL A 1 201 ? -11.747 8.525 -51.481 1.00 57.69 201 VAL A O 1
ATOM 1540 N N . SER A 1 202 ? -10.102 7.565 -50.304 1.00 66.62 202 SER A N 1
ATOM 1541 C CA . SER A 1 202 ? -9.334 7.115 -51.465 1.00 66.62 202 SER A CA 1
ATOM 1542 C C . SER A 1 202 ? -9.828 5.740 -51.898 1.00 66.62 202 SER A C 1
ATOM 1544 O O . SER A 1 202 ? -9.815 4.799 -51.100 1.00 66.62 202 SER A O 1
ATOM 1546 N N . ASP A 1 203 ? -10.245 5.671 -53.158 1.00 60.34 203 ASP A N 1
ATOM 1547 C CA . ASP A 1 203 ? -10.632 4.466 -53.877 1.00 60.34 203 ASP A CA 1
ATOM 1548 C C . ASP A 1 203 ? -9.468 3.467 -53.955 1.00 60.34 203 ASP A C 1
ATOM 1550 O O . ASP A 1 203 ? -8.315 3.823 -54.212 1.00 60.34 203 ASP A O 1
ATOM 1554 N N . ILE A 1 204 ? -9.793 2.202 -53.695 1.00 61.31 204 ILE A N 1
ATOM 1555 C CA . ILE A 1 204 ? -8.942 1.039 -53.934 1.00 61.31 204 ILE A CA 1
ATOM 1556 C C . ILE A 1 204 ? -9.286 0.561 -55.346 1.00 61.31 204 ILE A C 1
ATOM 1558 O O . ILE A 1 204 ? -10.395 0.082 -55.568 1.00 61.31 204 ILE A O 1
ATOM 1562 N N . GLU A 1 205 ? -8.357 0.713 -56.289 1.00 64.56 205 GLU A N 1
ATOM 1563 C CA . GLU A 1 205 ? -8.414 0.022 -57.580 1.00 64.56 205 GLU A CA 1
ATOM 1564 C C . GLU A 1 205 ? -7.655 -1.308 -57.482 1.00 64.56 205 GLU A C 1
ATOM 1566 O O . GLU A 1 205 ? -6.499 -1.356 -57.053 1.00 64.56 205 GLU A O 1
ATOM 1571 N N . ASP A 1 206 ? -8.347 -2.378 -57.873 1.00 63.75 206 ASP A N 1
ATOM 1572 C CA . ASP A 1 206 ? -7.827 -3.725 -58.089 1.00 63.75 206 ASP A CA 1
ATOM 1573 C C . ASP A 1 206 ? -6.837 -3.755 -59.267 1.00 63.75 206 ASP A C 1
ATOM 1575 O O . ASP A 1 206 ? -7.220 -3.411 -60.388 1.00 63.75 206 ASP A O 1
ATOM 1579 N N . ILE A 1 207 ? -5.613 -4.253 -59.033 1.00 60.34 207 ILE A N 1
ATOM 1580 C CA . ILE A 1 207 ? -4.770 -4.974 -60.013 1.00 60.34 207 ILE A CA 1
ATOM 1581 C C . ILE A 1 207 ? -4.024 -6.098 -59.288 1.00 60.34 207 ILE A C 1
ATOM 1583 O O . ILE A 1 207 ? -3.344 -5.799 -58.278 1.00 60.34 207 ILE A O 1
#

Mean predicted aligned error: 17.11 Å

pLDDT: mean 71.71, std 19.28, range [34.91, 96.56]

Secondary structure (DSSP, 8-state):
-HHHHHHHHHHHHHHS-SS---HHHHHHHHHHHHHHHHHHHHHHHHTTTTTHHHHHHHHHHHHHHHHHHHTT-GGGEEEEETTEEEE-STT-EEEEE------TTS--B-TTT--BTTSEEE--STT--TT---HHHHHHHHH-GGGS-----------------PPP------------------------------PPPPP----

Foldseek 3Di:
DLVVVLCVVVVVVVVVPPDDDDPVVVVVSVVPSVVVSVVVVVVCQLVVNPPLPVQLVLQVVLLVVLCVPQVVPLVQWDQPAQQWIWGDDPVIKIKGFADDPDDPSGNLARPPQRDWQVGIDMPDPVQPDPSHDHSRSSNNSNNPVVSYDPPPPPPPVPDDDPDDDDDDPDPPPDDDDDDDDDDDDDDDDDDDDDDDDDDDDDDDDDD

Radius of gyration: 28.42 Å; Cα contacts (8 Å, |Δi|>4): 191; chains: 1; bounding box: 43×61×81 Å

Organism: Nippostrongylus brasiliensis (NCBI:txid27835)

Solvent-accessible surface area (backbone atoms only — not comparable to full-atom values): 13216 Å² total; per-residue (Å²): 108,68,69,55,53,49,45,63,55,49,46,59,62,60,66,73,36,89,70,77,75,56,65,66,62,57,50,52,53,59,68,53,39,59,67,55,52,48,51,53,47,49,53,24,57,77,66,40,67,77,58,33,55,65,43,46,48,49,28,47,48,22,38,54,50,16,48,72,75,36,64,88,38,59,84,35,47,41,72,79,45,92,19,27,35,35,34,61,57,103,80,54,38,50,35,37,57,51,81,66,83,71,56,88,90,53,76,62,46,28,87,90,73,65,49,39,35,80,21,49,47,65,73,57,74,92,47,68,51,91,75,39,47,37,39,61,56,38,29,42,50,73,62,40,54,86,41,47,67,83,71,88,66,79,74,78,90,79,72,81,82,78,73,86,72,83,74,80,82,77,82,85,83,73,88,80,79,84,86,75,92,76,90,81,90,80,86,90,81,92,78,89,77,91,77,86,90,79,79,86,82,80,83,85,79,92,130

Sequence (207 aa):
MLVERWHKRVKPELARTKSGVRVDGLVDILINAPPLMEEDRIIKMSRNLNYGRRRLALHHAAHIMAVKVYGNKVDAVKVVGEGRLCVSDKKGHHVKQSTCICGEKINNRCKKGQVCAYAFTYDCVVDSTAGVSCLHVHAAVTVAPNGLLRCDFASDDTLPVAIEREVPMCDLGRSCSPLSTGNDDSLDNLREVEGPSSYPVSDIEDI